Protein AF-A0A960T595-F1 (afdb_monomer_lite)

Secondary structure (DSSP, 8-state):
---PPPGGGS-HHHHHHHHEESS---BTTB-HHHHHHHHHHHHS---HHHHHHHHHHHHGGGGG-SEEEEEE---TTT-S---GGGHHHHHHHHHHHTT---TTEEEEEEE---TT-S-GGGS-HHHHHHHHHHHHHHHHHHTT---SHHHHHHHHHHHHHHH-TT-EEEEEESSGGGGHHHHHHHHHH-TT--EEEE-SB----S-BTTBS-STTTHHHHHHHHTTTSS-EEEEEE-B-SS-TTHHHHHHT-EEEEHHHHTTS-HHHHHHHHHHHHHHTT---

Foldseek 3Di:
DPDDDPCLVFPLLVLLLQFFDQEADDDPPDDPVLVQVLLCLPQVDSDPVSSSVVLSVLSVCLLVAQEEEEEQLEPQQVPPDDDLSCQSSVVSVVCVVVVPDDPRYGYNYYGPADHNAAFCVVDDPVVQVVQQCVRPNPNSVVNVAGRHRLSSVLSNVVSSCSSYVNYHYDYRYRAQLNLLRVLLNCLVPCLQDAEEAEDQEDLQDCADPPHRTHSSHSNVNSCVSNVLQLRYEYAAHDDYPDDPCPCCVVRVYYYHHNVNLVVDDVVVSVVVRVVSNVVSVHPD

Sequence (284 aa):
MQSAVPIETIQPERQLQLLLRPVGILTFTTGAGEIGDYLALRFGTTDPEVITQRFHAELSRIADAEVVILGVPNDNGAGFDRGSKKGPLAIRRALLEEGWAPDGVLDIGDVRDHPLLTDDRMLQDWVIDSVREARWGAEGRDLELPVSAHSILDRVLRCLYVINPKLKVMLLGGDHSNSQVPVEVLAEHRKDLGVLQIDAHTDLLDARDGLPTSYATWAFHANEAIGAAGRFVQVGVRVSGTQRGAWEKRLNLHQLWAHEVNALPLQEAVNLTLRGLEEAGVKA

Radius of gyration: 19.66 Å; chains: 1; bounding box: 46×43×59 Å

Structure (mmCIF, N/CA/C/O backbone):
data_AF-A0A960T595-F1
#
_entry.id   AF-A0A960T595-F1
#
loop_
_atom_site.group_PDB
_atom_site.id
_atom_site.type_symbol
_atom_site.label_atom_id
_atom_site.label_alt_id
_atom_site.label_comp_id
_atom_site.label_asym_id
_atom_site.label_entity_id
_atom_site.label_seq_id
_atom_site.pdbx_PDB_ins_code
_atom_site.Cartn_x
_atom_site.Cartn_y
_atom_site.Cartn_z
_atom_site.occupancy
_atom_site.B_iso_or_equiv
_atom_site.auth_seq_id
_atom_site.auth_comp_id
_atom_site.auth_asym_id
_atom_site.auth_atom_id
_atom_site.pdbx_PDB_model_num
ATOM 1 N N . MET A 1 1 ? 16.891 -10.011 12.412 1.00 30.06 1 MET A N 1
ATOM 2 C CA . MET A 1 1 ? 15.760 -10.963 12.448 1.00 30.06 1 MET A CA 1
ATOM 3 C C . MET A 1 1 ? 15.122 -10.866 13.823 1.00 30.06 1 MET A C 1
ATOM 5 O O . MET A 1 1 ? 15.526 -11.584 14.728 1.00 30.06 1 MET A O 1
ATOM 9 N N . GLN A 1 2 ? 14.204 -9.918 14.011 1.00 32.47 2 GLN A N 1
ATOM 10 C CA . GLN A 1 2 ? 13.311 -9.960 15.167 1.00 32.47 2 GLN A CA 1
ATOM 11 C C . GLN A 1 2 ? 12.270 -11.044 14.879 1.00 32.47 2 GLN A C 1
ATOM 13 O O . GLN A 1 2 ? 11.698 -11.098 13.792 1.00 32.47 2 GLN A O 1
ATOM 18 N N . SER A 1 3 ? 12.128 -11.969 15.821 1.00 32.72 3 SER A N 1
ATOM 19 C CA . SER A 1 3 ? 11.122 -13.025 15.814 1.00 32.72 3 SER A CA 1
ATOM 20 C C . SER A 1 3 ? 9.742 -12.369 15.890 1.00 32.72 3 SER A C 1
ATOM 22 O O . SER A 1 3 ? 9.325 -11.974 16.974 1.00 32.72 3 SER A O 1
ATOM 24 N N . ALA A 1 4 ? 9.055 -12.228 14.755 1.00 46.53 4 ALA A N 1
ATOM 25 C CA . ALA A 1 4 ? 7.690 -11.718 14.719 1.00 46.53 4 ALA A CA 1
ATOM 26 C C . ALA A 1 4 ? 6.762 -12.684 15.469 1.00 46.53 4 ALA A C 1
ATOM 28 O O . ALA A 1 4 ? 6.675 -13.865 15.125 1.00 46.53 4 ALA A O 1
ATOM 29 N N . VAL A 1 5 ? 6.089 -12.187 16.508 1.00 45.12 5 VAL A N 1
ATOM 30 C CA . VAL A 1 5 ? 5.004 -12.905 17.187 1.00 45.12 5 VAL A CA 1
ATOM 31 C C . VAL A 1 5 ? 3.966 -13.335 16.133 1.00 45.12 5 VAL A C 1
ATOM 33 O O . VAL A 1 5 ? 3.595 -12.507 15.294 1.00 45.12 5 VAL A O 1
ATOM 36 N N . PRO A 1 6 ? 3.493 -14.598 16.124 1.00 54.16 6 PRO A N 1
ATOM 37 C CA . PRO A 1 6 ? 2.503 -15.045 15.149 1.00 54.16 6 PRO A CA 1
ATOM 38 C C . PRO A 1 6 ? 1.221 -14.221 15.275 1.00 54.16 6 PRO A C 1
ATOM 40 O O . PRO A 1 6 ? 0.614 -14.184 16.336 1.00 54.16 6 PRO A O 1
ATOM 43 N N . ILE A 1 7 ? 0.780 -13.581 14.194 1.00 55.97 7 ILE A N 1
ATOM 44 C CA . ILE A 1 7 ? -0.385 -12.673 14.204 1.00 55.97 7 ILE A CA 1
ATOM 45 C C . ILE A 1 7 ? -1.685 -13.377 14.618 1.00 55.97 7 ILE A C 1
ATOM 47 O O . ILE A 1 7 ? -2.592 -12.738 15.143 1.00 55.97 7 ILE A O 1
ATOM 51 N N . GLU A 1 8 ? -1.742 -14.701 14.480 1.00 49.59 8 GLU A N 1
ATOM 52 C CA . GLU A 1 8 ? -2.858 -15.549 14.910 1.00 49.59 8 GLU A CA 1
ATOM 53 C C . GLU A 1 8 ? -3.119 -15.514 16.432 1.00 49.59 8 GLU A C 1
ATOM 55 O O . GLU A 1 8 ? -4.227 -15.828 16.860 1.00 49.59 8 GLU A O 1
ATOM 60 N N . THR A 1 9 ? -2.161 -15.084 17.267 1.00 53.12 9 THR A N 1
ATOM 61 C CA . THR A 1 9 ? -2.385 -14.862 18.713 1.00 53.12 9 THR A CA 1
ATOM 62 C C . THR A 1 9 ? -2.828 -13.434 19.057 1.00 53.12 9 THR A C 1
ATOM 64 O O . THR A 1 9 ? -3.082 -13.139 20.227 1.00 53.12 9 THR A O 1
ATOM 67 N N . ILE A 1 10 ? -2.942 -12.537 18.071 1.00 61.12 10 ILE A N 1
ATOM 68 C CA . ILE A 1 10 ? -2.969 -11.086 18.284 1.00 61.12 10 ILE A CA 1
ATOM 69 C C . ILE A 1 10 ? -4.282 -10.488 17.761 1.00 61.12 10 ILE A C 1
ATOM 71 O O . ILE A 1 10 ? -4.337 -9.999 16.641 1.00 61.12 10 ILE A O 1
ATOM 75 N N . GLN A 1 11 ? -5.333 -10.526 18.586 1.00 88.31 11 GLN A N 1
ATOM 76 C CA . GLN A 1 11 ? -6.587 -9.742 18.507 1.00 88.31 11 GLN A CA 1
ATOM 77 C C . GLN A 1 11 ? -6.707 -8.797 17.277 1.00 88.31 11 GLN A C 1
ATOM 79 O O . GLN A 1 11 ? -6.476 -7.586 17.409 1.00 88.31 11 GLN A O 1
ATOM 84 N N . PRO A 1 12 ? -7.017 -9.313 16.069 1.00 93.50 12 PRO A N 1
ATOM 85 C CA . PRO A 1 12 ? -6.842 -8.551 14.833 1.00 93.50 12 PRO A CA 1
ATOM 86 C C . PRO A 1 12 ? -7.802 -7.363 14.763 1.00 93.50 12 PRO A C 1
ATOM 88 O O . PRO A 1 12 ? -7.398 -6.261 14.397 1.00 93.50 12 PRO A O 1
ATOM 91 N N . GLU A 1 13 ? -9.039 -7.525 15.225 1.00 93.94 13 GLU A N 1
ATOM 92 C CA . GLU A 1 13 ? -10.029 -6.450 15.289 1.00 93.94 13 GLU A CA 1
ATOM 93 C C . GLU A 1 13 ? -9.569 -5.324 16.217 1.00 93.94 13 GLU A C 1
ATOM 95 O O . GLU A 1 13 ? -9.733 -4.142 15.902 1.00 93.94 13 GLU A O 1
ATOM 100 N N . ARG A 1 14 ? -8.950 -5.675 17.353 1.00 93.81 14 ARG A N 1
ATOM 101 C CA . ARG A 1 14 ? -8.458 -4.686 18.314 1.00 93.81 14 ARG A CA 1
ATOM 102 C C . ARG A 1 14 ? -7.300 -3.882 17.738 1.00 93.81 14 ARG A C 1
ATOM 104 O O . ARG A 1 14 ? -7.288 -2.658 17.855 1.00 93.81 14 ARG A O 1
ATOM 111 N N . GLN A 1 15 ? -6.363 -4.549 17.069 1.00 95.69 15 GLN A N 1
ATOM 112 C CA . GLN A 1 15 ? -5.268 -3.872 16.380 1.00 95.69 15 GLN A CA 1
ATOM 113 C C . GLN A 1 15 ? -5.790 -2.939 15.282 1.00 95.69 15 GLN A C 1
ATOM 115 O O . GLN A 1 15 ? -5.339 -1.800 15.201 1.00 95.69 15 GLN A O 1
ATOM 120 N N . LEU A 1 16 ? -6.783 -3.356 14.488 1.00 96.44 16 LEU A N 1
ATOM 121 C CA . LEU A 1 16 ? -7.385 -2.490 13.468 1.00 96.44 16 LEU A CA 1
ATOM 122 C C . LEU A 1 16 ? -8.026 -1.231 14.075 1.00 96.44 16 LEU A C 1
ATOM 124 O O . LEU A 1 16 ? -7.824 -0.142 13.544 1.00 96.44 16 LEU A O 1
ATOM 128 N N . GLN A 1 17 ? -8.717 -1.332 15.215 1.00 94.50 17 GLN A N 1
ATOM 129 C CA . GLN A 1 17 ? -9.262 -0.157 15.922 1.00 94.50 17 GLN A CA 1
ATOM 130 C C . GLN A 1 17 ? -8.175 0.835 16.373 1.00 94.50 17 GLN A C 1
ATOM 132 O O . GLN A 1 17 ? -8.408 2.046 16.426 1.00 94.50 17 GLN A O 1
ATOM 137 N N . LEU A 1 18 ? -6.983 0.335 16.711 1.00 94.38 18 LEU A N 1
ATOM 138 C CA . LEU A 1 18 ? -5.846 1.159 17.124 1.00 94.38 18 LEU A CA 1
ATOM 139 C C . LEU A 1 18 ? -5.102 1.758 15.928 1.00 94.38 18 LEU A C 1
ATOM 141 O O . LEU A 1 18 ? -4.709 2.921 15.988 1.00 94.38 18 LEU A O 1
ATOM 145 N N . LEU A 1 19 ? -4.931 0.987 14.854 1.00 95.75 19 LEU A N 1
ATOM 146 C CA . LEU A 1 19 ? -4.095 1.322 13.699 1.00 95.75 19 LEU A CA 1
ATOM 147 C C . LEU A 1 19 ? -4.848 2.042 12.573 1.00 95.75 19 LEU A C 1
ATOM 149 O O . LEU A 1 19 ? -4.204 2.656 11.721 1.00 95.75 19 LEU A O 1
ATOM 153 N N . LEU A 1 20 ? -6.185 2.015 12.574 1.00 95.88 20 LEU A N 1
ATOM 154 C CA . LEU A 1 20 ? -7.028 2.693 11.588 1.00 95.88 20 LEU A CA 1
ATOM 155 C C . LEU A 1 20 ? -7.788 3.882 12.175 1.00 95.88 20 LEU A C 1
ATOM 157 O O . LEU A 1 20 ? -8.088 3.965 13.369 1.00 95.88 20 LEU A O 1
ATOM 161 N N . ARG A 1 21 ? -8.115 4.843 11.319 1.00 92.88 21 ARG A N 1
ATOM 162 C CA . ARG A 1 21 ? -8.955 6.004 11.640 1.00 92.88 21 ARG A CA 1
ATOM 163 C C . ARG A 1 21 ? -9.940 6.268 10.502 1.00 92.88 21 ARG A C 1
ATOM 165 O O . ARG A 1 21 ? -9.591 5.984 9.366 1.00 92.88 21 ARG A O 1
ATOM 172 N N . PRO A 1 22 ? -11.101 6.894 10.751 1.00 89.31 22 PRO A N 1
ATOM 173 C CA . PRO A 1 22 ? -12.082 7.163 9.700 1.00 89.31 22 PRO A CA 1
ATOM 174 C C . PRO A 1 22 ? -11.511 7.914 8.483 1.00 89.31 22 PRO A C 1
ATOM 176 O O . PRO A 1 22 ? -11.772 7.511 7.356 1.00 89.31 22 PRO A O 1
ATOM 179 N N . VAL A 1 23 ? -10.719 8.977 8.706 1.00 83.06 23 VAL A N 1
ATOM 180 C CA . VAL A 1 23 ? -10.027 9.769 7.664 1.00 83.06 23 VAL A CA 1
ATOM 181 C C . VAL A 1 23 ? -8.793 10.485 8.222 1.00 83.06 23 VAL A C 1
ATOM 183 O O . VAL A 1 23 ? -8.882 11.062 9.310 1.00 83.06 23 VAL A O 1
ATOM 186 N N . GLY A 1 24 ? -7.700 10.464 7.442 1.00 64.44 24 GLY A N 1
ATOM 187 C CA . GLY A 1 24 ? -6.616 11.441 7.204 1.00 64.44 24 GLY A CA 1
ATOM 188 C C . GLY A 1 24 ? -5.899 12.085 8.390 1.00 64.44 24 GLY A C 1
ATOM 189 O O . GLY A 1 24 ? -6.486 12.321 9.427 1.00 64.44 24 GLY A O 1
ATOM 190 N N . ILE A 1 25 ? -4.626 12.468 8.261 1.00 53.00 25 ILE A N 1
ATOM 191 C CA . ILE A 1 25 ? -3.913 13.192 9.335 1.00 53.00 25 ILE A CA 1
ATOM 192 C C . ILE A 1 25 ? -4.526 14.589 9.550 1.00 53.00 25 ILE A C 1
ATOM 194 O O . ILE A 1 25 ? -4.584 15.398 8.627 1.00 53.00 25 ILE A O 1
ATOM 198 N N . LEU A 1 26 ? -4.909 14.906 10.794 1.00 51.47 26 LEU A N 1
ATOM 199 C CA . LEU A 1 26 ? -5.230 16.276 11.208 1.00 51.47 26 LEU A CA 1
ATOM 200 C C . LEU A 1 26 ? -3.928 17.083 11.250 1.00 51.47 26 LEU A C 1
ATOM 202 O O . LEU A 1 26 ? -3.139 16.946 12.183 1.00 51.47 26 LEU A O 1
ATOM 206 N N . THR A 1 27 ? -3.675 17.914 10.242 1.00 47.00 27 THR A N 1
ATOM 207 C CA . THR A 1 27 ? -2.615 18.923 10.342 1.00 47.00 27 THR A CA 1
ATOM 208 C C . THR A 1 27 ? -3.116 20.108 11.162 1.00 47.00 27 THR A C 1
ATOM 210 O O . THR A 1 27 ? -4.233 20.565 10.939 1.00 47.00 27 THR A O 1
ATOM 213 N N . PHE A 1 28 ? -2.290 20.629 12.078 1.00 42.19 28 PHE A N 1
ATOM 214 C CA . PHE A 1 28 ? -2.642 21.674 13.059 1.00 42.19 28 PHE A CA 1
ATOM 215 C C . PHE A 1 28 ? -3.237 22.974 12.474 1.00 42.19 28 PHE A C 1
ATOM 217 O O . PHE A 1 28 ? -3.707 23.817 13.231 1.00 42.19 28 PHE A O 1
ATOM 224 N N . THR A 1 29 ? -3.205 23.171 11.152 1.00 42.22 29 THR A N 1
ATOM 225 C CA . THR A 1 29 ? -3.530 24.453 10.508 1.00 42.22 29 THR A CA 1
ATOM 226 C C . THR A 1 29 ? -4.382 24.358 9.236 1.00 42.22 29 THR A C 1
ATOM 228 O O . THR A 1 29 ? -4.796 25.396 8.730 1.00 42.22 29 THR A O 1
ATOM 231 N N . THR A 1 30 ? -4.677 23.169 8.691 1.00 49.84 30 THR A N 1
ATOM 232 C CA . THR A 1 30 ? -5.396 23.027 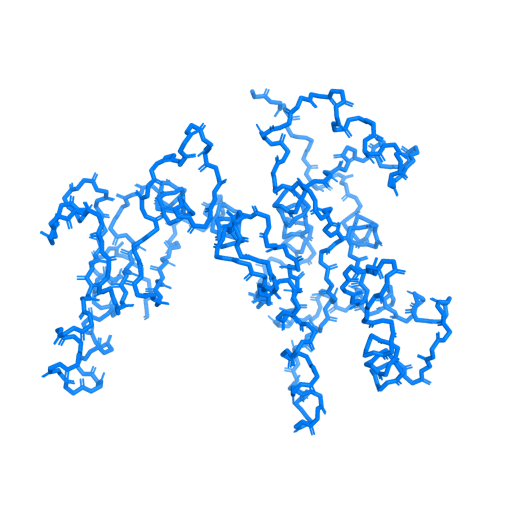7.402 1.00 49.84 30 THR A CA 1
ATOM 233 C C . THR A 1 30 ? -6.172 21.704 7.306 1.00 49.84 30 THR A C 1
ATOM 235 O O . THR A 1 30 ? -5.742 20.687 7.844 1.00 49.84 30 THR A O 1
ATOM 238 N N . GLY A 1 31 ? -7.330 21.714 6.628 1.00 57.81 31 GLY A N 1
ATOM 239 C CA . GLY A 1 31 ? -8.106 20.511 6.269 1.00 57.81 31 GLY A CA 1
ATOM 240 C C . GLY A 1 31 ? -9.203 20.073 7.251 1.00 57.81 31 GLY A C 1
ATOM 241 O O . GLY A 1 31 ? -9.984 19.189 6.918 1.00 57.81 31 GLY A O 1
ATOM 242 N N . ALA A 1 32 ? -9.320 20.704 8.425 1.00 65.75 32 ALA A N 1
ATOM 243 C CA . ALA A 1 32 ? -10.346 20.347 9.414 1.00 65.75 32 ALA A CA 1
ATOM 244 C C . ALA A 1 32 ? -11.785 20.517 8.886 1.00 65.75 32 ALA A C 1
ATOM 246 O O . ALA A 1 32 ? -12.637 19.692 9.197 1.00 65.75 32 ALA A O 1
ATOM 247 N N . GLY A 1 33 ? -12.034 21.542 8.059 1.00 76.75 33 GLY A N 1
ATOM 248 C CA . GLY A 1 33 ? -13.331 21.751 7.405 1.00 76.75 33 GLY A CA 1
ATOM 249 C C . GLY A 1 33 ? -13.668 20.630 6.422 1.00 76.75 33 GLY A C 1
ATOM 250 O O . GLY A 1 33 ? -14.676 19.964 6.586 1.00 76.75 33 GLY A O 1
ATOM 251 N N . GLU A 1 34 ? -12.768 20.335 5.480 1.00 81.00 34 GLU A N 1
ATOM 252 C CA . GLU A 1 34 ? -12.988 19.284 4.472 1.00 81.00 34 GLU A CA 1
ATOM 253 C C . GLU A 1 34 ? -13.156 17.888 5.089 1.00 81.00 34 GLU A C 1
ATOM 255 O O . GLU A 1 34 ? -13.978 17.097 4.630 1.00 81.00 34 GLU A O 1
ATOM 260 N N . ILE A 1 35 ? -12.384 17.582 6.138 1.00 84.50 35 ILE A N 1
ATOM 261 C CA . ILE A 1 35 ? -12.529 16.336 6.896 1.00 84.50 35 ILE A CA 1
ATOM 262 C C . ILE A 1 35 ? -13.871 16.329 7.634 1.00 84.50 35 ILE A C 1
ATOM 264 O O . ILE A 1 35 ? -14.571 15.323 7.598 1.00 84.50 35 ILE A O 1
ATOM 268 N N . GLY A 1 36 ? -14.239 17.436 8.284 1.00 84.75 36 GLY A N 1
ATOM 269 C CA . GLY A 1 36 ? -15.513 17.576 8.986 1.00 84.75 36 GLY A CA 1
ATOM 270 C C . GLY A 1 36 ? -16.711 17.374 8.061 1.00 84.75 36 GLY A C 1
ATOM 271 O O . GLY A 1 36 ? -17.600 16.596 8.394 1.00 84.75 36 GLY A O 1
ATOM 272 N N . ASP A 1 37 ? -16.690 17.992 6.881 1.00 86.12 37 ASP A N 1
ATOM 273 C CA . ASP A 1 37 ? -17.739 17.870 5.866 1.00 86.12 37 ASP A CA 1
ATOM 274 C C . ASP A 1 37 ? -17.862 16.429 5.364 1.00 86.12 37 ASP A C 1
ATOM 276 O O . ASP A 1 37 ? -18.962 15.881 5.294 1.00 86.12 37 ASP A O 1
ATOM 280 N N . TYR A 1 38 ? -16.731 15.773 5.081 1.00 88.56 38 TYR A N 1
ATOM 281 C CA . TYR A 1 38 ? -16.732 14.366 4.688 1.00 88.56 38 TYR A CA 1
ATOM 282 C C . TYR A 1 38 ? -17.285 13.460 5.793 1.00 88.56 38 TYR A C 1
ATOM 284 O O . TYR A 1 38 ? -18.109 12.588 5.523 1.00 88.56 38 TYR A O 1
ATOM 292 N N . LEU A 1 39 ? -16.850 13.651 7.042 1.00 89.31 39 LEU A N 1
ATOM 293 C CA . LEU A 1 39 ? -17.318 12.847 8.171 1.00 89.31 39 LEU A CA 1
ATOM 294 C C . LEU A 1 39 ? -18.809 13.075 8.436 1.00 89.31 39 LEU A C 1
ATOM 296 O O . LEU A 1 39 ? -19.527 12.108 8.678 1.00 89.31 39 LEU A O 1
ATOM 300 N N . ALA A 1 40 ? -19.289 14.315 8.312 1.00 89.19 40 ALA A N 1
ATOM 301 C CA . ALA A 1 40 ? -20.706 14.638 8.398 1.00 89.19 40 ALA A CA 1
ATOM 302 C C . ALA A 1 40 ? -21.509 13.935 7.302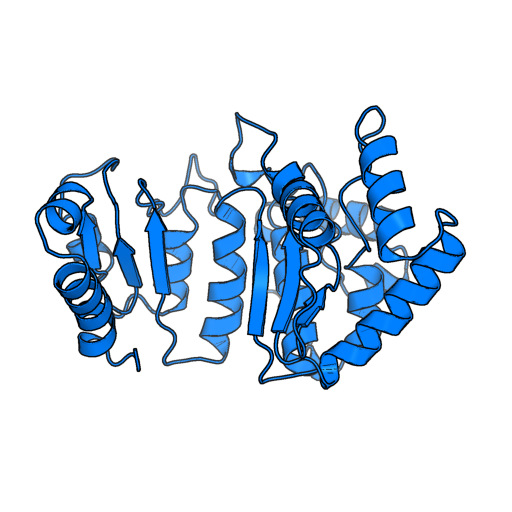 1.00 89.19 40 ALA A C 1
ATOM 304 O O . ALA A 1 40 ? -22.556 13.362 7.591 1.00 89.19 40 ALA A O 1
ATOM 305 N N . LEU A 1 41 ? -21.011 13.934 6.064 1.00 87.75 41 LEU A N 1
ATOM 306 C CA . LEU A 1 41 ? -21.689 13.300 4.936 1.00 87.75 41 LEU A CA 1
ATOM 307 C C . LEU A 1 41 ? -21.693 11.769 5.054 1.00 87.75 41 LEU A C 1
ATOM 309 O O . LEU A 1 41 ? -22.726 11.140 4.847 1.00 87.75 41 LEU A O 1
ATOM 313 N N . ARG A 1 42 ? -20.562 11.168 5.441 1.00 88.12 42 ARG A N 1
ATOM 314 C CA . ARG A 1 42 ? -20.409 9.712 5.571 1.00 88.12 42 ARG A CA 1
ATOM 315 C C . ARG A 1 42 ? -21.106 9.145 6.805 1.00 88.12 42 ARG A C 1
ATOM 317 O O . ARG A 1 42 ? -21.778 8.124 6.718 1.00 88.12 42 ARG A O 1
ATOM 324 N N . PHE A 1 43 ? -20.914 9.771 7.964 1.00 89.50 43 PHE A N 1
ATOM 325 C CA . PHE A 1 43 ? -21.418 9.265 9.240 1.00 89.50 43 PHE A CA 1
ATOM 326 C C . PHE A 1 43 ? -22.678 9.981 9.710 1.00 89.50 43 PHE A C 1
ATOM 328 O O . PHE A 1 43 ? -23.202 9.599 10.747 1.00 89.50 43 PHE A O 1
ATOM 335 N N . GLY A 1 44 ? -23.183 11.003 9.017 1.00 90.94 44 GLY A N 1
ATOM 336 C CA . GLY A 1 44 ? -24.372 11.757 9.434 1.00 90.94 44 GLY A CA 1
ATOM 337 C C . GLY A 1 44 ? -24.180 12.579 10.716 1.00 90.94 44 GLY A C 1
ATOM 338 O O . GLY A 1 44 ? -25.162 12.944 11.357 1.00 90.94 44 GLY A O 1
ATOM 339 N N . THR A 1 45 ? -22.937 12.802 11.151 1.00 89.88 45 THR A N 1
ATOM 340 C CA . THR A 1 45 ? -22.593 13.558 12.364 1.00 89.88 45 THR A CA 1
ATOM 341 C C . THR A 1 45 ? -21.142 14.036 12.310 1.00 89.88 45 THR A C 1
ATOM 343 O O . THR A 1 45 ? -20.317 13.437 11.625 1.00 89.88 45 THR A O 1
ATOM 346 N N . THR A 1 46 ? -20.827 15.093 13.057 1.00 87.31 46 THR A N 1
ATOM 347 C CA . THR A 1 46 ? -19.457 15.576 13.303 1.00 87.31 46 THR A CA 1
ATOM 348 C C . THR A 1 46 ? -18.957 15.250 14.712 1.00 87.31 46 THR A C 1
ATOM 350 O O . THR A 1 46 ? -17.828 15.598 15.051 1.00 87.31 46 THR A O 1
ATOM 353 N N . ASP A 1 47 ? -19.774 14.577 15.530 1.00 88.56 47 ASP A N 1
ATOM 354 C CA . ASP A 1 47 ? -19.415 14.166 16.889 1.00 88.56 47 ASP A CA 1
ATOM 355 C C . ASP A 1 47 ? -18.314 13.082 16.858 1.00 88.56 47 ASP A C 1
ATOM 357 O O . ASP A 1 47 ? -18.564 11.974 16.364 1.00 88.56 47 ASP A O 1
ATOM 361 N N . PRO A 1 48 ? -17.107 13.360 17.390 1.00 87.56 48 PRO A N 1
ATOM 362 C CA . PRO A 1 48 ? -15.985 12.426 17.344 1.00 87.56 48 PRO A CA 1
ATOM 363 C C . PRO A 1 48 ? -16.245 11.086 18.040 1.00 87.56 48 PRO A C 1
ATOM 365 O O . PRO A 1 48 ? -15.744 10.056 17.579 1.00 87.56 48 PRO A O 1
ATOM 368 N N . GLU A 1 49 ? -17.012 11.067 19.132 1.00 89.88 49 GLU A N 1
ATOM 369 C CA . GLU A 1 49 ? -17.298 9.837 19.876 1.00 89.88 49 GLU A CA 1
ATOM 370 C C . GLU A 1 49 ? -18.248 8.947 19.078 1.00 89.88 49 GLU A C 1
ATOM 372 O O . GLU A 1 49 ? -17.987 7.755 18.893 1.00 89.88 49 GLU A O 1
ATOM 377 N N . VAL A 1 50 ? -19.304 9.544 18.521 1.00 93.00 50 VAL A N 1
ATOM 378 C CA . VAL A 1 50 ? -20.274 8.830 17.684 1.00 93.00 50 VAL A CA 1
ATOM 379 C C . VAL A 1 50 ? -19.614 8.319 16.403 1.00 93.00 50 VAL A C 1
ATOM 381 O O . VAL A 1 50 ? -19.849 7.174 16.012 1.00 93.00 50 VAL A O 1
ATOM 384 N N . ILE A 1 51 ? -18.759 9.124 15.764 1.00 92.38 51 ILE A N 1
ATOM 385 C CA . ILE A 1 51 ? -17.977 8.699 14.593 1.00 92.38 51 ILE A CA 1
ATOM 386 C C . ILE A 1 51 ? -17.095 7.506 14.952 1.00 92.38 51 ILE A C 1
ATOM 388 O O . ILE A 1 51 ? -17.095 6.516 14.227 1.00 92.38 51 ILE A O 1
ATOM 392 N N . THR A 1 52 ? -16.370 7.573 16.071 1.00 91.25 52 THR A N 1
ATOM 393 C CA . THR A 1 52 ? -15.474 6.491 16.506 1.00 91.25 52 THR A CA 1
ATOM 394 C C . THR A 1 52 ? -16.247 5.195 16.741 1.00 91.25 52 THR A C 1
ATOM 396 O O . THR A 1 52 ? -15.839 4.140 16.262 1.00 91.25 52 THR A O 1
ATOM 399 N N . GLN A 1 53 ? -17.396 5.268 17.417 1.00 92.81 53 GLN A N 1
ATOM 400 C CA . GLN A 1 53 ? -18.258 4.108 17.652 1.00 92.81 53 GLN A CA 1
ATOM 401 C C . GLN A 1 53 ? -18.784 3.508 16.343 1.00 92.81 53 GLN A C 1
ATOM 403 O O . GLN A 1 53 ? -18.684 2.297 16.144 1.00 92.81 53 GLN A O 1
ATOM 408 N N . ARG A 1 54 ? -19.308 4.342 15.433 1.00 94.94 54 ARG A N 1
ATOM 409 C CA . ARG A 1 54 ? -19.812 3.892 14.124 1.00 94.94 54 ARG A CA 1
ATOM 410 C C . ARG A 1 54 ? -18.699 3.272 13.293 1.00 94.94 54 ARG A C 1
ATOM 412 O O . ARG A 1 54 ? -18.876 2.179 12.775 1.00 94.94 54 ARG A O 1
ATOM 419 N N . PHE A 1 55 ? -17.543 3.921 13.234 1.00 94.69 55 PHE A N 1
ATOM 420 C CA . PHE A 1 55 ? -16.373 3.421 12.526 1.00 94.69 55 PHE A CA 1
ATOM 421 C C . PHE A 1 55 ? -15.907 2.064 13.065 1.00 94.69 55 PHE A C 1
ATOM 423 O O . PHE A 1 55 ? -15.723 1.130 12.292 1.00 94.69 55 PHE A O 1
ATOM 430 N N . HIS A 1 56 ? -15.784 1.907 14.386 1.00 94.19 56 HIS A N 1
ATOM 431 C CA . HIS A 1 56 ? -15.422 0.616 14.980 1.00 94.19 56 HIS A CA 1
ATOM 432 C C . HIS A 1 56 ? -16.462 -0.472 14.689 1.00 94.19 56 HIS A C 1
ATOM 434 O O . HIS A 1 56 ? -16.086 -1.619 14.450 1.00 94.19 56 HIS A O 1
ATOM 440 N N . ALA A 1 57 ? -17.751 -0.124 14.669 1.00 93.69 57 ALA A N 1
ATOM 441 C CA . ALA A 1 57 ? -18.799 -1.046 14.251 1.00 93.69 57 ALA A CA 1
ATOM 442 C C . ALA A 1 57 ? -18.657 -1.440 12.771 1.00 93.69 57 ALA A C 1
ATOM 444 O O . ALA A 1 57 ? -18.822 -2.612 12.445 1.00 93.69 57 ALA A O 1
ATOM 445 N N . GLU A 1 58 ? -18.288 -0.518 11.876 1.00 93.00 58 GLU A N 1
ATOM 446 C CA . GLU A 1 58 ? -18.044 -0.841 10.465 1.00 93.00 58 GLU A CA 1
ATOM 447 C C . GLU A 1 58 ? -16.909 -1.851 10.269 1.00 93.00 58 GLU A C 1
ATOM 449 O O . GLU A 1 58 ? -17.046 -2.728 9.418 1.00 93.00 58 GLU A O 1
ATOM 454 N N . LEU A 1 59 ? -15.837 -1.783 11.070 1.00 95.62 59 LEU A N 1
ATOM 455 C CA . LEU A 1 59 ? -14.708 -2.723 10.981 1.00 95.62 59 LEU A CA 1
ATOM 456 C C . LEU A 1 59 ? -15.125 -4.182 11.233 1.00 95.62 59 LEU A C 1
ATOM 458 O O . LEU A 1 59 ? -14.523 -5.095 10.677 1.00 95.62 59 LEU A O 1
ATOM 462 N N . SER A 1 60 ? -16.187 -4.427 12.006 1.00 93.50 60 SER A N 1
ATOM 463 C CA . SER A 1 60 ? -16.709 -5.789 12.207 1.00 93.50 60 SER A CA 1
ATOM 464 C C . SER A 1 60 ? -17.249 -6.437 10.924 1.00 93.50 60 SER A C 1
ATOM 466 O O . SER A 1 60 ? -17.331 -7.658 10.845 1.00 93.50 60 SER A O 1
ATOM 468 N N . ARG A 1 61 ? -17.560 -5.637 9.893 1.00 95.62 61 ARG A N 1
ATOM 469 C CA . ARG A 1 61 ? -18.071 -6.114 8.598 1.00 95.62 61 ARG A CA 1
ATOM 470 C C . ARG A 1 61 ? -16.972 -6.587 7.644 1.00 95.62 61 ARG A C 1
ATOM 472 O O . ARG A 1 61 ? -17.281 -7.034 6.546 1.00 95.62 61 ARG A O 1
ATOM 479 N N . ILE A 1 62 ? -15.695 -6.492 8.030 1.00 97.31 62 ILE A N 1
ATOM 480 C CA . ILE A 1 62 ? -14.558 -6.919 7.191 1.00 97.31 62 ILE A CA 1
ATOM 481 C C . ILE A 1 62 ? -14.646 -8.412 6.842 1.00 97.31 62 ILE A C 1
ATOM 483 O O . ILE A 1 62 ? -14.277 -8.808 5.734 1.00 97.31 62 ILE A O 1
ATOM 487 N N . ALA A 1 63 ? -15.172 -9.230 7.760 1.00 96.44 63 ALA A N 1
ATOM 488 C CA . ALA A 1 63 ? -15.362 -10.664 7.552 1.00 96.44 63 ALA A CA 1
ATOM 489 C C . ALA A 1 63 ? -16.275 -10.981 6.352 1.00 96.44 63 ALA A C 1
ATOM 491 O O . ALA A 1 63 ? -16.046 -11.970 5.660 1.00 96.44 63 ALA A O 1
ATOM 492 N N . ASP A 1 64 ? -17.250 -10.111 6.074 1.00 96.19 64 ASP A N 1
ATOM 493 C CA . ASP A 1 64 ? -18.252 -10.293 5.019 1.00 96.19 64 ASP A CA 1
ATOM 494 C C . ASP A 1 64 ? -17.970 -9.448 3.761 1.00 96.19 64 ASP A C 1
ATOM 496 O O . ASP A 1 64 ? -18.705 -9.530 2.777 1.00 96.19 64 ASP A O 1
ATOM 500 N N . ALA A 1 65 ? -16.927 -8.613 3.775 1.00 97.44 65 ALA A N 1
ATOM 501 C CA . ALA A 1 65 ? -16.595 -7.736 2.657 1.00 97.44 65 ALA A CA 1
ATOM 502 C C . ALA A 1 65 ? -15.934 -8.503 1.497 1.00 97.44 65 ALA A C 1
ATOM 504 O O . ALA A 1 65 ? -15.081 -9.370 1.700 1.00 97.44 65 ALA A O 1
ATOM 505 N N . GLU A 1 66 ? -16.269 -8.132 0.259 1.00 98.00 66 GLU A N 1
ATOM 506 C CA . GLU A 1 66 ? -15.555 -8.608 -0.932 1.00 98.00 66 GLU A CA 1
ATOM 507 C C . GLU A 1 66 ? -14.307 -7.764 -1.201 1.00 98.00 66 GLU A C 1
ATOM 509 O O . GLU A 1 66 ? -13.241 -8.284 -1.550 1.00 98.00 66 GLU A O 1
ATOM 514 N N . VAL A 1 67 ? -14.447 -6.448 -1.029 1.00 98.06 67 VAL A N 1
ATOM 515 C CA . VAL A 1 67 ? -13.388 -5.457 -1.212 1.00 98.06 67 VAL A CA 1
ATOM 516 C C . VAL A 1 67 ? -13.385 -4.507 -0.023 1.00 98.06 67 VAL A C 1
ATOM 518 O O . VAL A 1 67 ? -14.441 -4.041 0.401 1.00 98.06 67 VAL A O 1
ATOM 521 N N . VAL A 1 68 ? -12.204 -4.149 0.472 1.00 97.69 68 VAL A N 1
ATOM 522 C CA . VAL A 1 68 ? -12.047 -2.992 1.362 1.00 97.69 68 VAL A CA 1
ATOM 523 C C . VAL A 1 68 ? -11.325 -1.843 0.676 1.00 97.69 68 VAL A C 1
ATOM 525 O O . VAL A 1 68 ? -10.405 -2.061 -0.111 1.00 97.69 68 VAL A O 1
ATOM 528 N N . ILE A 1 69 ? -11.717 -0.617 1.015 1.00 96.88 69 ILE A N 1
ATOM 529 C CA . ILE A 1 69 ? -10.988 0.604 0.667 1.00 96.88 69 ILE A CA 1
ATOM 530 C C . ILE A 1 69 ? -10.181 1.034 1.878 1.00 96.88 69 ILE A C 1
ATOM 532 O O . ILE A 1 69 ? -10.750 1.320 2.930 1.00 96.88 69 ILE A O 1
ATOM 536 N N . LEU A 1 70 ? -8.866 1.108 1.713 1.00 97.75 70 LEU A N 1
ATOM 537 C CA . LEU A 1 70 ? -7.933 1.518 2.753 1.00 97.75 70 LEU A CA 1
ATOM 538 C C . LEU A 1 70 ? -7.085 2.675 2.237 1.00 97.75 70 LEU A C 1
ATOM 540 O O . LEU A 1 70 ? -6.369 2.536 1.248 1.00 97.75 70 LEU A O 1
ATOM 544 N N . GLY A 1 71 ? -7.141 3.823 2.900 1.00 97.00 71 GLY A N 1
ATOM 545 C CA . GLY A 1 71 ? -6.266 4.934 2.557 1.00 97.00 71 GLY A CA 1
ATOM 546 C C . GLY A 1 71 ? -4.935 4.865 3.295 1.00 97.00 71 GLY A C 1
ATOM 547 O O . GLY A 1 71 ? -4.850 4.480 4.460 1.00 97.00 71 GLY A O 1
ATOM 548 N N . VAL A 1 72 ? -3.876 5.265 2.604 1.00 95.88 72 VAL A N 1
ATOM 549 C CA . VAL A 1 72 ? -2.508 5.308 3.116 1.00 95.88 72 VAL A CA 1
ATOM 550 C C . VAL A 1 72 ? -1.981 6.720 2.871 1.00 95.88 72 VAL A C 1
ATOM 552 O O . VAL A 1 72 ? -1.284 6.943 1.883 1.00 95.88 72 VAL A O 1
ATOM 555 N N . PRO A 1 73 ? -2.346 7.709 3.709 1.00 94.06 73 PRO A N 1
ATOM 556 C CA . PRO A 1 73 ? -2.035 9.122 3.485 1.00 94.06 73 PRO A CA 1
ATOM 557 C C . PRO A 1 73 ? -0.563 9.455 3.806 1.00 94.06 73 PRO A C 1
ATOM 559 O O . PRO A 1 73 ? -0.282 10.389 4.550 1.00 94.06 73 PRO A O 1
ATOM 562 N N . ASN A 1 74 ? 0.372 8.695 3.235 1.00 92.88 74 ASN A N 1
ATOM 563 C CA . ASN A 1 74 ? 1.812 8.831 3.417 1.00 92.88 74 ASN A CA 1
ATOM 564 C C . ASN A 1 74 ? 2.472 9.339 2.128 1.00 92.88 74 ASN A C 1
ATOM 566 O O . ASN A 1 74 ? 2.362 8.708 1.073 1.00 92.88 74 ASN A O 1
ATOM 570 N N . ASP A 1 75 ? 3.163 10.473 2.239 1.00 92.81 75 ASP A N 1
ATOM 571 C CA . ASP A 1 75 ? 3.969 11.094 1.178 1.00 92.81 75 ASP A CA 1
ATOM 572 C C . ASP A 1 75 ? 5.442 11.295 1.577 1.00 92.81 75 ASP A C 1
ATOM 574 O O . ASP A 1 75 ? 6.171 12.081 0.969 1.00 92.81 75 ASP A O 1
ATOM 578 N N . ASN A 1 76 ? 5.882 10.603 2.635 1.00 89.62 76 ASN A N 1
ATOM 579 C CA . ASN A 1 76 ? 7.242 10.719 3.155 1.00 89.62 76 ASN A CA 1
ATOM 580 C C . ASN A 1 76 ? 8.290 10.139 2.197 1.00 89.62 76 ASN A C 1
ATOM 582 O O . ASN A 1 76 ? 9.439 10.578 2.219 1.00 89.62 76 ASN A O 1
ATOM 586 N N . GLY A 1 77 ? 7.905 9.180 1.352 1.00 82.75 77 GLY A N 1
ATOM 587 C CA . GLY A 1 77 ? 8.784 8.575 0.362 1.00 82.75 77 GLY A CA 1
ATOM 588 C C . GLY A 1 77 ? 9.220 9.585 -0.694 1.00 82.75 77 GLY A C 1
ATOM 589 O O . GLY A 1 77 ? 10.400 9.614 -1.031 1.00 82.75 77 GLY A O 1
ATOM 590 N N . ALA A 1 78 ? 8.303 10.433 -1.178 1.00 83.19 78 ALA A N 1
ATOM 591 C CA . ALA A 1 78 ? 8.528 11.426 -2.239 1.00 83.19 78 ALA A CA 1
ATOM 592 C C . ALA A 1 78 ? 9.607 12.478 -1.906 1.00 83.19 78 ALA A C 1
ATOM 594 O O . ALA A 1 78 ? 10.257 13.023 -2.806 1.00 83.19 78 ALA A O 1
ATOM 595 N N . GLY A 1 79 ? 9.838 12.739 -0.617 1.00 71.56 79 GLY A N 1
ATOM 596 C CA . GLY A 1 79 ? 10.900 13.607 -0.108 1.00 71.56 79 GLY A CA 1
ATOM 597 C C . GLY A 1 79 ? 10.632 15.105 -0.290 1.00 71.56 79 GLY A C 1
ATOM 598 O O . GLY A 1 79 ? 10.430 15.811 0.698 1.00 71.56 79 GLY A O 1
ATOM 599 N N . PHE A 1 80 ? 10.659 15.589 -1.536 1.00 73.88 80 PHE A N 1
ATOM 600 C CA . PHE A 1 80 ? 10.685 17.023 -1.864 1.00 73.88 80 PHE A CA 1
ATOM 601 C C . PHE A 1 80 ? 9.296 17.639 -2.035 1.00 73.88 80 PHE A C 1
ATOM 603 O O . PHE A 1 80 ? 9.005 18.668 -1.427 1.00 73.88 80 PHE A O 1
ATOM 610 N N . ASP A 1 81 ? 8.439 16.996 -2.828 1.00 78.69 81 ASP A N 1
ATOM 611 C CA . ASP A 1 81 ? 7.072 17.453 -3.053 1.00 78.69 81 ASP A CA 1
ATOM 612 C C . ASP A 1 81 ? 6.116 16.716 -2.127 1.00 78.69 81 ASP A C 1
ATOM 614 O O . ASP A 1 81 ? 6.066 15.485 -2.089 1.00 78.69 81 ASP A O 1
ATOM 618 N N . ARG A 1 82 ? 5.336 17.493 -1.376 1.00 84.94 82 ARG A N 1
ATOM 619 C CA . ARG A 1 82 ? 4.317 16.979 -0.464 1.00 84.94 82 ARG A CA 1
ATOM 620 C C . ARG A 1 82 ? 2.935 17.392 -0.919 1.00 84.94 82 ARG A C 1
ATOM 622 O O . ARG A 1 82 ? 2.726 18.493 -1.423 1.00 84.94 82 ARG A O 1
ATOM 629 N N . GLY A 1 83 ? 1.967 16.521 -0.680 1.00 88.81 83 GLY A N 1
ATOM 630 C CA . GLY A 1 83 ? 0.573 16.765 -1.028 1.00 88.81 83 GLY A CA 1
ATOM 631 C C . GLY A 1 83 ? -0.184 15.511 -1.425 1.00 88.81 83 GLY A C 1
ATOM 632 O O . GLY A 1 83 ? -1.395 15.473 -1.208 1.00 88.81 83 GLY A O 1
ATOM 633 N N . SER A 1 84 ? 0.496 14.470 -1.919 1.00 91.94 84 SER A N 1
ATOM 634 C CA . SER A 1 84 ? -0.162 13.217 -2.317 1.00 91.94 84 SER A CA 1
ATOM 635 C C . SER A 1 84 ? -0.876 12.543 -1.144 1.00 91.94 84 SER A C 1
ATOM 637 O O . SER A 1 84 ? -1.908 11.918 -1.357 1.00 91.94 84 SER A O 1
ATOM 639 N N . LYS A 1 85 ? -0.462 12.790 0.108 1.00 91.00 85 LYS A N 1
ATOM 640 C CA . LYS A 1 85 ? -1.207 12.376 1.312 1.00 91.00 85 LYS A CA 1
ATOM 641 C C . LYS A 1 85 ? -2.662 12.859 1.386 1.00 91.00 85 LYS A C 1
ATOM 643 O O . LYS A 1 85 ? -3.437 12.332 2.177 1.00 91.00 85 LYS A O 1
ATOM 648 N N . LYS A 1 86 ? -3.042 13.876 0.603 1.00 91.50 86 LYS A N 1
ATOM 649 C CA . LYS A 1 86 ? -4.428 14.362 0.480 1.00 91.50 86 LYS A CA 1
ATOM 650 C C . LYS A 1 86 ? -5.262 13.546 -0.518 1.00 91.50 86 LYS A C 1
ATOM 652 O O . LYS A 1 86 ? -6.485 13.670 -0.522 1.00 91.50 86 LYS A O 1
ATOM 657 N N . GLY A 1 87 ? -4.619 12.712 -1.336 1.00 93.25 87 GLY A N 1
ATOM 658 C CA . GLY A 1 87 ? -5.243 11.852 -2.342 1.00 93.25 87 GLY A CA 1
ATOM 659 C C . GLY A 1 87 ? -6.385 10.984 -1.805 1.00 93.25 87 GLY A C 1
ATOM 660 O O . GLY A 1 87 ? -7.463 11.019 -2.399 1.00 93.25 87 GLY A O 1
ATOM 661 N N . PRO A 1 88 ? -6.234 10.286 -0.659 1.00 94.81 88 PRO A N 1
ATOM 662 C CA . PRO A 1 88 ? -7.287 9.413 -0.144 1.00 94.81 88 PRO A CA 1
ATOM 663 C C . PRO A 1 88 ? -8.588 10.157 0.169 1.00 94.81 88 PRO A C 1
ATOM 665 O O . PRO A 1 88 ? -9.669 9.667 -0.150 1.00 94.81 88 PRO A O 1
ATOM 668 N N . LEU A 1 89 ? -8.503 11.357 0.757 1.00 92.88 89 LEU A N 1
ATOM 669 C CA . LEU A 1 89 ? -9.682 12.184 1.031 1.00 92.88 89 LEU A CA 1
ATOM 670 C C . LEU A 1 89 ? -10.297 12.727 -0.264 1.00 92.88 89 LEU A C 1
ATOM 672 O O . LEU A 1 89 ? -11.514 12.687 -0.420 1.00 92.88 89 LEU A O 1
ATOM 676 N N . ALA A 1 90 ? -9.469 13.209 -1.194 1.00 92.94 90 ALA A N 1
ATOM 677 C CA . ALA A 1 90 ? -9.947 13.756 -2.461 1.00 92.94 90 ALA A CA 1
ATOM 678 C C . ALA A 1 90 ? -10.725 12.712 -3.282 1.00 92.94 90 ALA A C 1
ATOM 680 O O . ALA A 1 90 ? -11.823 13.001 -3.754 1.00 92.94 90 ALA A O 1
ATOM 681 N N . ILE A 1 91 ? -10.201 11.485 -3.386 1.00 94.44 91 ILE A N 1
ATOM 682 C CA . ILE A 1 91 ? -10.870 10.380 -4.088 1.00 94.44 91 ILE A CA 1
ATOM 683 C C . ILE A 1 91 ? -12.190 10.029 -3.401 1.00 94.44 91 ILE A C 1
ATOM 685 O O . ILE A 1 91 ? -13.219 9.935 -4.063 1.00 94.44 91 ILE A O 1
ATOM 689 N N . ARG A 1 92 ? -12.192 9.882 -2.071 1.00 92.88 92 ARG A N 1
ATOM 690 C CA . ARG A 1 92 ? -13.412 9.564 -1.315 1.00 92.88 92 ARG A CA 1
ATOM 691 C C . ARG A 1 92 ? -14.509 10.601 -1.487 1.00 92.88 92 ARG A C 1
ATOM 693 O O . ARG A 1 92 ? -15.666 10.228 -1.628 1.00 92.88 92 ARG A O 1
ATOM 700 N N . ARG A 1 93 ? -14.155 11.887 -1.481 1.00 90.81 93 ARG A N 1
ATOM 701 C CA . ARG A 1 93 ? -15.117 12.968 -1.716 1.00 90.81 93 ARG A CA 1
ATOM 702 C C . ARG A 1 93 ? -15.734 12.869 -3.104 1.00 90.81 93 ARG A C 1
ATOM 704 O O . ARG A 1 93 ? -16.951 12.873 -3.196 1.00 90.81 93 ARG A O 1
ATOM 711 N N . ALA A 1 94 ? -14.913 12.694 -4.138 1.00 92.62 94 ALA A N 1
ATOM 712 C CA . ALA A 1 94 ? -15.407 12.535 -5.502 1.00 92.62 94 ALA A CA 1
ATOM 713 C C . ALA A 1 94 ? -16.344 11.320 -5.633 1.00 92.62 94 ALA A C 1
ATOM 715 O O . ALA A 1 94 ? -17.430 11.437 -6.186 1.00 92.62 94 ALA A O 1
ATOM 716 N N . LEU A 1 95 ? -15.970 10.168 -5.062 1.00 91.25 95 LEU A N 1
ATOM 717 C CA . LEU A 1 95 ? -16.818 8.970 -5.068 1.00 91.25 95 LEU A CA 1
ATOM 718 C C . LEU A 1 95 ? -18.151 9.201 -4.344 1.00 91.25 95 LEU A C 1
ATOM 720 O O . LEU A 1 95 ? -19.200 8.791 -4.832 1.00 91.25 95 LEU A O 1
ATOM 724 N N . LEU A 1 96 ? -18.119 9.871 -3.193 1.00 86.75 96 LEU A N 1
ATOM 725 C CA . LEU A 1 96 ? -19.308 10.151 -2.394 1.00 86.75 96 LEU A CA 1
ATOM 726 C C . LEU A 1 96 ? -20.241 11.165 -3.075 1.00 86.75 96 LEU A C 1
ATOM 728 O O . LEU A 1 96 ? -21.456 10.994 -3.033 1.00 86.75 96 LEU A O 1
ATOM 732 N N . GLU A 1 97 ? -19.683 12.183 -3.733 1.00 88.19 97 GLU A N 1
ATOM 733 C CA . GLU A 1 97 ? -20.421 13.171 -4.533 1.00 88.19 97 GLU A CA 1
ATOM 734 C C . GLU A 1 97 ? -21.103 12.526 -5.755 1.00 88.19 97 GLU A C 1
ATOM 736 O O . GLU A 1 97 ? -22.238 12.875 -6.075 1.00 88.19 97 GLU A O 1
ATOM 741 N N . GLU A 1 98 ? -20.466 11.528 -6.373 1.00 91.56 98 GLU A N 1
ATOM 742 C CA . GLU A 1 98 ? -21.037 10.706 -7.455 1.00 91.56 98 GLU A CA 1
ATOM 743 C C . GLU A 1 98 ? -22.029 9.635 -6.949 1.00 91.56 98 GLU A C 1
ATOM 745 O O . GLU A 1 98 ? -22.598 8.879 -7.739 1.00 91.56 98 GLU A O 1
ATOM 750 N N . GLY A 1 99 ? -22.245 9.528 -5.631 1.00 89.19 99 GLY A N 1
ATOM 751 C CA . GLY A 1 99 ? -23.121 8.514 -5.037 1.00 89.19 99 GLY A CA 1
ATOM 752 C C . GLY A 1 99 ? -22.606 7.081 -5.204 1.00 89.19 99 GLY A C 1
ATOM 753 O O . GLY A 1 99 ? -23.393 6.132 -5.217 1.00 89.19 99 GLY A O 1
ATOM 754 N N . TRP A 1 100 ? -21.292 6.904 -5.355 1.00 90.12 100 TRP A N 1
ATOM 755 C CA . TRP A 1 100 ? -20.669 5.599 -5.531 1.00 90.12 100 TRP A CA 1
ATOM 756 C C . TRP A 1 100 ? -20.726 4.795 -4.225 1.00 90.12 100 TRP A C 1
ATOM 758 O O . TRP A 1 100 ? -20.030 5.091 -3.255 1.00 90.12 100 TRP A O 1
ATOM 768 N N . ALA A 1 101 ? -21.570 3.766 -4.208 1.00 86.12 101 ALA A N 1
ATOM 769 C CA . ALA A 1 101 ? -21.745 2.858 -3.076 1.00 86.12 101 ALA A CA 1
ATOM 770 C C . ALA A 1 101 ? -22.051 1.432 -3.574 1.00 86.12 101 ALA A C 1
ATOM 772 O O . ALA A 1 101 ? -23.182 0.964 -3.444 1.00 86.12 101 ALA A O 1
ATOM 773 N N . PRO A 1 102 ? -21.087 0.756 -4.223 1.00 91.19 102 PRO A N 1
ATOM 774 C CA . PRO A 1 102 ? -21.300 -0.596 -4.724 1.00 91.19 102 PRO A CA 1
ATOM 775 C C . PRO A 1 102 ? -21.453 -1.611 -3.587 1.00 91.19 102 PRO A C 1
ATOM 777 O O . PRO A 1 102 ? -20.812 -1.506 -2.538 1.00 91.19 102 PRO A O 1
ATOM 780 N N . ASP A 1 103 ? -22.259 -2.639 -3.843 1.00 92.12 103 ASP A N 1
ATOM 781 C CA . ASP A 1 103 ? -22.414 -3.777 -2.942 1.00 92.12 103 ASP A CA 1
ATOM 782 C C . ASP A 1 103 ? -21.076 -4.507 -2.733 1.00 92.12 103 ASP A C 1
ATOM 784 O O . ASP A 1 103 ? -20.233 -4.581 -3.628 1.00 92.12 103 ASP A O 1
ATOM 788 N N . GLY A 1 104 ? -20.869 -5.046 -1.528 1.00 93.44 104 GLY A N 1
ATOM 789 C CA . GLY A 1 104 ? -19.672 -5.823 -1.184 1.00 93.44 104 GLY A CA 1
ATOM 790 C C . GLY A 1 104 ? -18.396 -5.003 -0.946 1.00 93.44 104 GLY A C 1
ATOM 791 O O . GLY A 1 104 ? -17.370 -5.586 -0.586 1.00 93.44 104 GLY A O 1
ATOM 792 N N . VAL A 1 105 ? -18.439 -3.672 -1.092 1.00 95.88 105 VAL A N 1
ATOM 793 C CA . VAL A 1 105 ? -17.295 -2.785 -0.832 1.00 95.88 105 VAL A CA 1
ATOM 794 C C . VAL A 1 105 ? -17.430 -2.078 0.516 1.00 95.88 105 VAL A C 1
ATOM 796 O O . VAL A 1 105 ? -18.445 -1.450 0.815 1.00 95.88 105 VAL A O 1
ATOM 799 N N . LEU A 1 106 ? -16.376 -2.144 1.327 1.00 95.62 106 LEU A N 1
ATOM 800 C CA . LEU A 1 106 ? -16.315 -1.543 2.656 1.00 95.62 106 LEU A CA 1
ATOM 801 C C . LEU A 1 106 ? -15.155 -0.547 2.763 1.00 95.62 106 LEU A C 1
ATOM 803 O O . LEU A 1 106 ? -13.991 -0.924 2.691 1.00 95.62 106 LEU A O 1
ATOM 807 N N . ASP A 1 107 ? -15.439 0.730 3.001 1.00 94.88 107 ASP A N 1
ATOM 808 C CA . ASP A 1 107 ? -14.388 1.697 3.334 1.00 94.88 107 ASP A CA 1
ATOM 809 C C . ASP A 1 107 ? -13.981 1.549 4.807 1.00 94.88 107 ASP A C 1
ATOM 811 O O . ASP A 1 107 ? -14.789 1.781 5.703 1.00 94.88 107 ASP A O 1
ATOM 815 N N . ILE A 1 108 ? -12.726 1.185 5.071 1.00 96.12 108 ILE A N 1
ATOM 816 C CA . ILE A 1 108 ? -12.191 0.972 6.428 1.00 96.12 108 ILE A CA 1
ATOM 817 C C . ILE A 1 108 ? -11.330 2.143 6.917 1.00 96.12 108 ILE A C 1
ATOM 819 O O . ILE A 1 108 ? -10.613 2.029 7.909 1.00 96.12 108 ILE A O 1
ATOM 823 N N . GLY A 1 109 ? -11.423 3.289 6.245 1.00 94.94 109 GLY A N 1
ATOM 824 C CA . GLY A 1 109 ? -10.710 4.502 6.611 1.00 94.94 109 GLY A CA 1
ATOM 825 C C . GLY A 1 109 ? -9.235 4.458 6.226 1.00 94.94 109 GLY A C 1
ATOM 826 O O . GLY A 1 109 ? -8.852 3.881 5.207 1.00 94.94 109 GLY A O 1
ATOM 827 N N . ASP A 1 110 ? -8.408 5.127 7.017 1.00 96.25 110 ASP A N 1
ATOM 828 C CA . ASP A 1 110 ? -6.994 5.334 6.745 1.00 96.25 110 ASP A CA 1
ATOM 829 C C . ASP A 1 110 ? -6.113 4.650 7.777 1.00 96.25 110 ASP A C 1
ATOM 831 O O . ASP A 1 110 ? -6.411 4.650 8.975 1.00 96.25 110 ASP A O 1
ATOM 835 N N . VAL A 1 111 ? -4.960 4.176 7.309 1.00 95.06 111 VAL A N 1
ATOM 836 C CA . VAL A 1 111 ? -3.787 3.927 8.146 1.00 95.06 111 VAL A CA 1
ATOM 837 C C . VAL A 1 111 ? -3.540 5.168 9.003 1.00 95.06 111 VAL A C 1
ATOM 839 O O . VAL A 1 111 ? -3.492 6.295 8.494 1.00 95.06 111 VAL A O 1
ATOM 842 N N . ARG A 1 112 ? -3.362 4.985 10.316 1.00 91.75 112 ARG A N 1
ATOM 843 C CA . ARG A 1 112 ? -2.939 6.058 11.225 1.00 91.75 112 ARG A CA 1
ATOM 844 C C . ARG A 1 112 ? -1.470 6.393 10.996 1.00 91.75 112 ARG A C 1
ATOM 846 O O . ARG A 1 112 ? -0.618 6.140 11.842 1.00 91.75 112 ARG A O 1
ATOM 853 N N . ASP A 1 113 ? -1.190 7.010 9.860 1.00 86.88 113 ASP A N 1
ATOM 854 C CA . ASP A 1 113 ? 0.146 7.403 9.436 1.00 86.88 113 ASP A CA 1
ATOM 855 C C . ASP A 1 113 ? 0.841 8.321 10.464 1.00 86.88 113 ASP A C 1
ATOM 857 O O . ASP A 1 113 ? 0.187 9.047 11.229 1.00 86.88 113 ASP A O 1
ATOM 861 N N . HIS A 1 114 ? 2.173 8.251 10.505 1.00 88.00 114 HIS A N 1
ATOM 862 C CA . HIS A 1 114 ? 3.022 9.218 11.182 1.00 88.00 114 HIS A CA 1
ATOM 863 C C . HIS A 1 114 ? 3.674 10.114 10.116 1.00 88.00 114 HIS A C 1
ATOM 865 O O . HIS A 1 114 ? 4.493 9.635 9.332 1.00 88.00 114 HIS A O 1
ATOM 871 N N . PRO A 1 115 ? 3.438 11.439 10.124 1.00 83.62 115 PRO A N 1
ATOM 872 C CA . PRO A 1 115 ? 3.777 12.338 9.009 1.00 83.62 115 PRO A CA 1
ATOM 873 C C . PRO A 1 115 ? 5.283 12.563 8.775 1.00 83.62 115 PRO A C 1
ATOM 875 O O . PRO A 1 115 ? 5.655 13.453 8.015 1.00 83.62 115 PRO A O 1
ATOM 878 N N . LEU A 1 116 ? 6.139 11.820 9.476 1.00 88.44 116 LEU A N 1
ATOM 879 C CA . LEU A 1 116 ? 7.598 11.921 9.435 1.00 88.44 116 LEU A CA 1
ATOM 880 C C . LEU A 1 116 ? 8.287 10.564 9.235 1.00 88.44 116 LEU A C 1
ATOM 882 O O . LEU A 1 116 ? 9.503 10.549 9.076 1.00 88.44 116 LEU A O 1
ATOM 886 N N . LEU A 1 117 ? 7.561 9.441 9.306 1.00 92.25 117 LEU A N 1
ATOM 887 C CA . LEU A 1 117 ? 8.165 8.110 9.374 1.00 92.25 117 LEU A CA 1
ATOM 888 C C . LEU A 1 117 ? 7.573 7.214 8.286 1.00 92.25 117 LEU A C 1
ATOM 890 O O . LEU A 1 117 ? 6.379 6.917 8.297 1.00 92.25 117 LEU A O 1
ATOM 894 N N . THR A 1 118 ? 8.422 6.777 7.358 1.00 93.00 118 THR A N 1
ATOM 895 C CA . THR A 1 118 ? 8.020 5.892 6.258 1.00 93.00 118 THR A CA 1
ATOM 896 C C . THR A 1 118 ? 7.939 4.443 6.721 1.00 93.00 118 THR A C 1
ATOM 898 O O . THR A 1 118 ? 6.885 3.830 6.602 1.00 93.00 118 THR A O 1
ATOM 901 N N . ASP A 1 119 ? 9.018 3.910 7.297 1.00 95.06 119 ASP A N 1
ATOM 902 C CA . ASP A 1 119 ? 9.143 2.494 7.650 1.00 95.06 119 ASP A CA 1
ATOM 903 C C . ASP A 1 119 ? 9.983 2.312 8.924 1.00 95.06 119 ASP A C 1
ATOM 905 O O . ASP A 1 119 ? 11.024 2.958 9.074 1.00 95.06 119 ASP A O 1
ATOM 909 N N . ASP A 1 120 ? 9.559 1.421 9.825 1.00 96.25 120 ASP A N 1
ATOM 910 C CA . ASP A 1 120 ? 10.245 1.157 11.096 1.00 96.25 120 ASP A CA 1
ATOM 911 C C . ASP A 1 120 ? 11.678 0.632 10.879 1.00 96.25 120 ASP A C 1
ATOM 913 O O . ASP A 1 120 ? 12.562 0.918 11.683 1.00 96.25 120 ASP A O 1
ATOM 917 N N . ARG A 1 121 ? 11.964 -0.044 9.752 1.00 93.75 121 ARG A N 1
ATOM 918 C CA . ARG A 1 121 ? 13.314 -0.518 9.376 1.00 93.75 121 ARG A CA 1
ATOM 919 C C . ARG A 1 121 ? 14.319 0.620 9.178 1.00 93.75 121 ARG A C 1
ATOM 921 O O . ARG A 1 121 ? 15.524 0.378 9.172 1.00 93.75 121 ARG A O 1
ATOM 928 N N . MET A 1 122 ? 13.840 1.849 8.985 1.00 93.06 122 MET A N 1
ATOM 929 C CA . MET A 1 122 ? 14.669 3.047 8.824 1.00 93.06 122 MET A CA 1
ATOM 930 C C . MET A 1 122 ? 14.951 3.748 10.161 1.00 93.06 122 MET A C 1
ATOM 932 O O . MET A 1 122 ? 15.637 4.772 10.184 1.00 93.06 122 MET A O 1
ATOM 936 N N . LEU A 1 123 ? 14.409 3.235 11.269 1.00 95.06 123 LEU A N 1
ATOM 937 C CA . LEU A 1 123 ? 14.452 3.871 12.579 1.00 95.06 123 LEU A CA 1
ATOM 938 C C . LEU A 1 123 ? 15.361 3.116 13.546 1.00 95.06 123 LEU A C 1
ATOM 940 O O . LEU A 1 123 ? 15.679 1.945 13.375 1.00 95.06 123 LEU A O 1
ATOM 944 N N . GLN A 1 124 ? 15.797 3.826 14.583 1.00 97.06 124 GLN A N 1
ATOM 945 C CA . GLN A 1 124 ? 16.442 3.211 15.739 1.00 97.06 124 GLN A CA 1
ATOM 946 C C . GLN A 1 124 ? 15.373 2.749 16.732 1.00 97.06 124 GLN A C 1
ATOM 948 O O . GLN A 1 124 ? 14.357 3.429 16.886 1.00 97.06 124 GLN A O 1
ATOM 953 N N . ASP A 1 125 ? 15.640 1.668 17.466 1.00 96.88 125 ASP A N 1
ATOM 954 C CA . ASP A 1 125 ? 14.686 1.070 18.415 1.00 96.88 125 ASP A CA 1
ATOM 955 C C . ASP A 1 125 ? 14.114 2.091 19.412 1.00 96.88 125 ASP A C 1
ATOM 957 O O . ASP A 1 125 ? 12.907 2.143 19.630 1.00 96.88 125 ASP A O 1
ATOM 961 N N . TRP A 1 126 ? 14.947 2.999 19.936 1.00 97.25 126 TRP A N 1
ATOM 962 C CA . TRP A 1 126 ? 14.490 4.024 20.883 1.00 97.25 126 TRP A CA 1
ATOM 963 C C . TRP A 1 126 ? 13.460 4.998 20.281 1.00 97.25 126 TRP A C 1
ATOM 965 O O . TRP A 1 126 ? 12.599 5.505 21.003 1.00 97.25 126 TRP A O 1
ATOM 975 N N . VAL A 1 127 ? 13.534 5.270 18.970 1.00 97.56 127 VAL A N 1
ATOM 976 C CA . VAL A 1 127 ? 12.549 6.106 18.264 1.00 97.56 127 VAL A CA 1
ATOM 977 C C . VAL A 1 127 ? 11.227 5.358 18.195 1.00 97.56 127 VAL A C 1
ATOM 979 O O . VAL A 1 127 ? 10.183 5.929 18.504 1.00 97.56 127 VAL A O 1
ATOM 982 N N . ILE A 1 128 ? 11.284 4.076 17.831 1.00 97.38 128 ILE A N 1
ATOM 983 C CA . ILE A 1 128 ? 10.112 3.209 17.757 1.00 97.38 128 ILE A CA 1
ATOM 984 C C . ILE A 1 128 ? 9.433 3.145 19.127 1.00 97.38 128 ILE A C 1
ATOM 986 O O . ILE A 1 128 ? 8.241 3.421 19.225 1.00 97.38 128 ILE A O 1
ATOM 990 N N . ASP A 1 129 ? 10.186 2.874 20.192 1.00 97.19 129 ASP A N 1
ATOM 991 C CA . ASP A 1 129 ? 9.651 2.771 21.551 1.00 97.19 129 ASP A CA 1
ATOM 992 C C . ASP A 1 129 ? 9.019 4.082 22.029 1.00 97.19 129 ASP A C 1
ATOM 994 O O . ASP A 1 129 ? 7.911 4.080 22.570 1.00 97.19 129 ASP A O 1
ATOM 998 N N . SER A 1 130 ? 9.681 5.216 21.781 1.00 97.12 130 SER A N 1
ATOM 999 C CA . SER A 1 130 ? 9.168 6.532 22.169 1.00 97.12 130 SER A CA 1
ATOM 1000 C C . SER A 1 130 ? 7.877 6.891 21.431 1.00 97.12 130 SER A C 1
ATOM 1002 O O . SER A 1 130 ? 6.932 7.381 22.054 1.00 97.12 130 SER A O 1
ATOM 1004 N N . VAL A 1 131 ? 7.809 6.639 20.120 1.00 97.06 131 VAL A N 1
ATOM 1005 C CA . VAL A 1 131 ? 6.612 6.931 19.319 1.00 97.06 131 VAL A CA 1
ATOM 1006 C C . VAL A 1 131 ? 5.482 5.964 19.665 1.00 97.06 131 VAL A C 1
ATOM 1008 O O . VAL A 1 131 ? 4.339 6.397 19.810 1.00 97.06 131 VAL A O 1
ATOM 1011 N N . ARG A 1 132 ? 5.784 4.674 19.846 1.00 96.81 132 ARG A N 1
ATOM 1012 C CA . ARG A 1 132 ? 4.810 3.652 20.247 1.00 96.81 132 ARG A CA 1
ATOM 1013 C C . ARG A 1 132 ? 4.153 4.036 21.564 1.00 96.81 132 ARG A C 1
ATOM 1015 O O . ARG A 1 132 ? 2.927 4.034 21.646 1.00 96.81 132 ARG A O 1
ATOM 1022 N N . GLU A 1 133 ? 4.951 4.448 22.548 1.00 96.12 133 GLU A N 1
ATOM 1023 C CA . GLU A 1 133 ? 4.426 4.910 23.828 1.00 96.12 133 GLU A CA 1
ATOM 1024 C C . GLU A 1 133 ? 3.524 6.132 23.674 1.00 96.12 133 GLU A C 1
ATOM 1026 O O . GLU A 1 133 ? 2.407 6.154 24.188 1.00 96.12 133 GLU A O 1
ATOM 1031 N N . ALA A 1 134 ? 3.977 7.138 22.926 1.00 95.38 134 ALA A N 1
ATOM 1032 C CA . ALA A 1 134 ? 3.232 8.377 22.755 1.00 95.38 134 ALA A CA 1
ATOM 1033 C C . ALA A 1 134 ? 1.897 8.186 22.015 1.00 95.38 134 ALA A C 1
ATOM 1035 O O . ALA A 1 134 ? 0.936 8.905 22.290 1.00 95.38 134 ALA A O 1
ATOM 1036 N N . ARG A 1 135 ? 1.827 7.254 21.056 1.00 92.62 135 ARG A N 1
ATOM 1037 C CA . ARG A 1 135 ? 0.625 7.044 20.232 1.00 92.62 135 ARG A CA 1
ATOM 1038 C C . ARG A 1 135 ? -0.347 6.042 20.834 1.00 92.62 135 ARG A C 1
ATOM 1040 O O . ARG A 1 135 ? -1.556 6.229 20.714 1.00 92.62 135 ARG A O 1
ATOM 1047 N N . TRP A 1 136 ? 0.177 4.979 21.430 1.00 93.69 136 TRP A N 1
ATOM 1048 C CA . TRP A 1 136 ? -0.590 3.779 21.756 1.00 93.69 136 TRP A CA 1
ATOM 1049 C C . TRP A 1 136 ? -0.533 3.411 23.246 1.00 93.69 136 TRP A C 1
ATOM 1051 O O . TRP A 1 136 ? -1.292 2.549 23.689 1.00 93.69 136 TRP A O 1
ATOM 1061 N N . GLY A 1 137 ? 0.353 4.042 24.023 1.00 95.12 137 GLY A N 1
ATOM 1062 C CA . GLY A 1 137 ? 0.546 3.767 25.445 1.00 95.12 137 GLY A CA 1
ATOM 1063 C C . GLY A 1 137 ? 0.906 2.309 25.740 1.00 95.12 137 GLY A C 1
ATOM 1064 O O . GLY A 1 137 ? 1.505 1.608 24.920 1.00 95.12 137 GLY A O 1
ATOM 1065 N N . ALA A 1 138 ? 0.492 1.837 26.920 1.00 94.25 138 ALA A N 1
ATOM 1066 C CA . ALA A 1 138 ? 0.767 0.478 27.383 1.00 94.25 138 ALA A CA 1
ATOM 1067 C C . ALA A 1 138 ? 0.276 -0.600 26.411 1.00 94.25 138 ALA A C 1
ATOM 1069 O O . ALA A 1 138 ? 1.023 -1.519 26.098 1.00 94.25 138 ALA A O 1
ATOM 1070 N N . GLU A 1 139 ? -0.929 -0.431 25.871 1.00 92.56 139 GLU A N 1
ATOM 1071 C CA . GLU A 1 139 ? -1.524 -1.395 24.947 1.00 92.56 139 GLU A CA 1
ATOM 1072 C C . GLU A 1 139 ? -0.702 -1.542 23.662 1.00 92.56 139 GLU A C 1
ATOM 1074 O O . GLU A 1 139 ? -0.509 -2.649 23.167 1.00 92.56 139 GLU A O 1
ATOM 1079 N N . GLY A 1 140 ? -0.150 -0.444 23.139 1.00 93.19 140 GLY A N 1
ATOM 1080 C CA . GLY A 1 140 ? 0.725 -0.535 21.978 1.00 93.19 140 GLY A CA 1
ATOM 1081 C C . GLY A 1 140 ? 2.033 -1.254 22.247 1.00 93.19 140 GLY A C 1
ATOM 1082 O O . GLY A 1 140 ? 2.535 -1.911 21.340 1.00 93.19 140 GLY A O 1
ATOM 1083 N N . ARG A 1 141 ? 2.584 -1.144 23.462 1.00 92.94 141 ARG A N 1
ATOM 1084 C CA . ARG A 1 141 ? 3.766 -1.918 23.868 1.00 92.94 141 ARG A CA 1
ATOM 1085 C C . ARG A 1 141 ? 3.440 -3.401 23.958 1.00 92.94 141 ARG A C 1
ATOM 1087 O O . ARG A 1 141 ? 4.171 -4.197 23.384 1.00 92.94 141 ARG A O 1
ATOM 1094 N N . ASP A 1 142 ? 2.331 -3.745 24.605 1.00 92.06 142 ASP A N 1
ATOM 1095 C CA . ASP A 1 142 ? 1.912 -5.135 24.805 1.00 92.06 142 ASP A CA 1
ATOM 1096 C C . ASP A 1 142 ? 1.622 -5.848 23.472 1.00 92.06 142 ASP A C 1
ATOM 1098 O O . ASP A 1 142 ? 1.892 -7.037 23.325 1.00 92.06 142 ASP A O 1
ATOM 1102 N N . LEU A 1 143 ? 1.102 -5.110 22.485 1.00 92.44 143 LEU A N 1
ATOM 1103 C CA . LEU A 1 143 ? 0.819 -5.605 21.132 1.00 92.44 143 LEU A CA 1
ATOM 1104 C C . LEU A 1 143 ? 1.989 -5.426 20.145 1.00 92.44 143 LEU A C 1
ATOM 1106 O O . LEU A 1 143 ? 1.850 -5.787 18.973 1.00 92.44 143 LEU A O 1
ATOM 1110 N N . GLU A 1 144 ? 3.105 -4.838 20.588 1.00 93.62 144 GLU A N 1
ATOM 1111 C CA . GLU A 1 144 ? 4.257 -4.460 19.756 1.00 93.62 144 GLU A CA 1
ATOM 1112 C C . GLU A 1 144 ? 3.852 -3.693 18.483 1.00 93.62 144 GLU A C 1
ATOM 1114 O O . GLU A 1 144 ? 4.304 -3.985 17.372 1.00 93.62 144 GLU A O 1
ATOM 1119 N N . LEU A 1 145 ? 2.961 -2.706 18.624 1.00 95.56 145 LEU A N 1
ATOM 1120 C CA . LEU A 1 145 ? 2.407 -1.999 17.472 1.00 95.56 145 LEU A CA 1
ATOM 1121 C C . LEU A 1 145 ? 3.492 -1.229 16.700 1.00 95.56 145 LEU A C 1
ATOM 1123 O O . LEU A 1 145 ? 4.348 -0.585 17.319 1.00 95.56 145 LEU A O 1
ATOM 1127 N N . PRO A 1 146 ? 3.437 -1.249 15.357 1.00 96.75 146 PRO A N 1
ATOM 1128 C CA . PRO A 1 146 ? 4.321 -0.454 14.515 1.00 96.75 146 PRO A CA 1
ATOM 1129 C C . PRO A 1 146 ? 4.016 1.042 14.629 1.00 96.75 146 PRO A C 1
ATOM 1131 O O . PRO A 1 146 ? 2.944 1.452 15.098 1.00 96.75 146 PRO A O 1
ATOM 1134 N N . VAL A 1 147 ? 4.961 1.872 14.183 1.00 96.56 147 VAL A N 1
ATOM 1135 C CA . VAL A 1 147 ? 4.850 3.334 14.336 1.00 96.56 147 VAL A CA 1
ATOM 1136 C C . VAL A 1 147 ? 4.880 4.116 13.026 1.00 96.56 147 VAL A C 1
ATOM 1138 O O . VAL A 1 147 ? 4.329 5.221 12.984 1.00 96.56 147 VAL A O 1
ATOM 1141 N N . SER A 1 148 ? 5.464 3.548 11.973 1.00 95.56 148 SER A N 1
ATOM 1142 C CA . SER A 1 148 ? 5.620 4.185 10.660 1.00 95.56 148 SER A CA 1
ATOM 1143 C C . SER A 1 148 ? 4.558 3.753 9.653 1.00 95.56 148 SER A C 1
ATOM 1145 O O . SER A 1 148 ? 3.956 2.690 9.793 1.00 95.56 148 SER A O 1
ATOM 1147 N N . ALA A 1 149 ? 4.357 4.556 8.605 1.00 94.56 149 ALA A N 1
ATOM 1148 C CA . ALA A 1 149 ? 3.333 4.343 7.580 1.00 94.56 149 ALA A CA 1
ATOM 1149 C C . ALA A 1 149 ? 3.284 2.906 7.035 1.00 94.56 149 ALA A C 1
ATOM 1151 O O . ALA A 1 149 ? 2.243 2.248 7.069 1.00 94.56 149 ALA A O 1
ATOM 1152 N N . HIS A 1 150 ? 4.422 2.427 6.530 1.00 96.19 150 HIS A N 1
ATOM 1153 C CA . HIS A 1 150 ? 4.557 1.135 5.867 1.00 96.19 150 HIS A CA 1
ATOM 1154 C C . HIS A 1 150 ? 4.423 -0.015 6.853 1.00 96.19 150 HIS A C 1
ATOM 1156 O O . HIS A 1 150 ? 3.725 -0.981 6.571 1.00 96.19 150 HIS A O 1
ATOM 1162 N N . SER A 1 151 ? 5.012 0.115 8.039 1.00 97.38 151 SER A N 1
ATOM 1163 C CA . SER A 1 151 ? 4.940 -0.912 9.079 1.00 97.38 151 SER A CA 1
ATOM 1164 C C . SER A 1 151 ? 3.526 -1.033 9.664 1.00 97.38 151 SER A C 1
ATOM 1166 O O . SER A 1 151 ? 3.064 -2.139 9.939 1.00 97.38 151 SER A O 1
ATOM 1168 N N . ILE A 1 152 ? 2.791 0.079 9.791 1.00 97.31 152 ILE A N 1
ATOM 1169 C CA . ILE A 1 152 ? 1.365 0.056 10.145 1.00 97.31 152 ILE A CA 1
ATOM 1170 C C . ILE A 1 152 ? 0.545 -0.575 9.017 1.00 97.31 152 ILE A C 1
ATOM 1172 O O . ILE A 1 152 ? -0.307 -1.413 9.303 1.00 97.31 152 ILE A O 1
ATOM 1176 N N . LEU A 1 153 ? 0.797 -0.210 7.755 1.00 97.62 153 LEU A N 1
ATOM 1177 C CA . LEU A 1 153 ? 0.120 -0.814 6.607 1.00 97.62 153 LEU A CA 1
ATOM 1178 C C . LEU A 1 153 ? 0.345 -2.332 6.552 1.00 97.62 153 LEU A C 1
ATOM 1180 O O . LEU A 1 153 ? -0.622 -3.066 6.375 1.00 97.62 153 LEU A O 1
ATOM 1184 N N . ASP A 1 154 ? 1.576 -2.803 6.767 1.00 97.75 154 ASP A N 1
ATOM 1185 C CA . ASP A 1 154 ? 1.906 -4.231 6.844 1.00 97.75 154 ASP A CA 1
ATOM 1186 C C . ASP A 1 154 ? 1.035 -4.907 7.910 1.00 97.75 154 ASP A C 1
ATOM 1188 O O . ASP A 1 154 ? 0.282 -5.838 7.606 1.00 97.75 154 ASP A O 1
ATOM 1192 N N . ARG A 1 155 ? 1.040 -4.371 9.140 1.00 97.44 155 ARG A N 1
ATOM 1193 C CA . ARG A 1 155 ? 0.265 -4.946 10.243 1.00 97.44 155 ARG A CA 1
ATOM 1194 C C . ARG A 1 155 ? -1.234 -4.951 9.956 1.00 97.44 155 ARG A C 1
ATOM 1196 O O . ARG A 1 155 ? -1.899 -5.944 10.253 1.00 97.44 155 ARG A O 1
ATOM 1203 N N . VAL A 1 156 ? -1.762 -3.875 9.374 1.00 97.56 156 VAL A N 1
ATOM 1204 C CA . VAL A 1 156 ? -3.168 -3.773 8.963 1.00 97.56 156 VAL A CA 1
ATOM 1205 C C . VAL A 1 156 ? -3.499 -4.850 7.935 1.00 97.56 156 VAL A C 1
ATOM 1207 O O . VAL A 1 156 ? -4.437 -5.608 8.159 1.00 97.56 156 VAL A O 1
ATOM 1210 N N . LEU A 1 157 ? -2.730 -4.971 6.848 1.00 97.75 157 LEU A N 1
ATOM 1211 C CA . LEU A 1 157 ? -2.981 -5.967 5.802 1.00 97.75 157 LEU A CA 1
ATOM 1212 C C . LEU A 1 157 ? -2.959 -7.389 6.361 1.00 97.75 157 LEU A C 1
ATOM 1214 O O . LEU A 1 157 ? -3.833 -8.190 6.038 1.00 97.75 157 LEU A O 1
ATOM 1218 N N . ARG A 1 158 ? -2.013 -7.698 7.249 1.00 96.81 158 ARG A N 1
ATOM 1219 C CA . ARG A 1 158 ? -1.962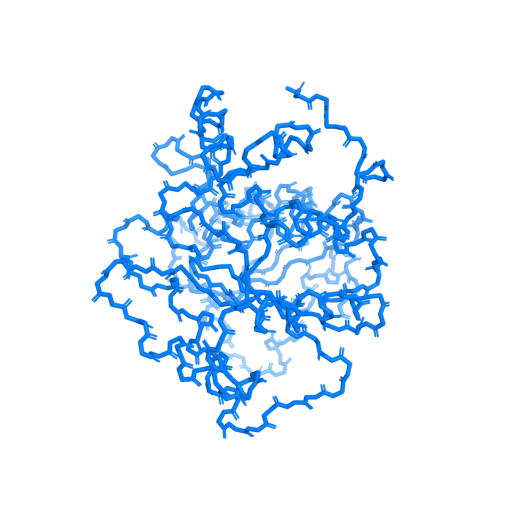 -9.010 7.898 1.00 96.81 158 ARG A CA 1
ATOM 1220 C C . ARG A 1 158 ? -3.188 -9.266 8.776 1.00 96.81 158 ARG A C 1
ATOM 1222 O O . ARG A 1 158 ? -3.771 -10.339 8.675 1.00 96.81 158 ARG A O 1
ATOM 1229 N N . CYS A 1 159 ? -3.633 -8.289 9.574 1.00 96.69 159 CYS A N 1
ATOM 1230 C CA . CYS A 1 159 ? -4.877 -8.414 10.348 1.00 96.69 159 CYS A CA 1
ATOM 1231 C C . CYS A 1 159 ? -6.092 -8.631 9.433 1.00 96.69 159 CYS A C 1
ATOM 1233 O O . CYS A 1 159 ? -6.934 -9.478 9.721 1.00 96.69 159 CYS A O 1
ATOM 1235 N N . LEU A 1 160 ? -6.163 -7.909 8.309 1.00 97.00 160 LEU A N 1
ATOM 1236 C CA . LEU A 1 160 ? -7.227 -8.069 7.318 1.00 97.00 160 LEU A CA 1
ATOM 1237 C C . LEU A 1 160 ? -7.255 -9.485 6.732 1.00 97.00 160 LEU A C 1
ATOM 1239 O O . LEU A 1 160 ? -8.326 -10.078 6.662 1.00 97.00 160 LEU A O 1
ATOM 1243 N N . TYR A 1 161 ? -6.101 -10.051 6.362 1.00 95.38 161 TYR A N 1
ATOM 1244 C CA . TYR A 1 161 ? -6.032 -11.409 5.814 1.00 95.38 161 TYR A CA 1
ATOM 1245 C C . TYR A 1 161 ? -6.245 -12.509 6.859 1.00 95.38 161 TYR A C 1
ATOM 1247 O O . TYR A 1 161 ? -6.696 -13.592 6.491 1.00 95.38 161 TYR A O 1
ATOM 1255 N N . VAL A 1 162 ? -5.990 -12.243 8.146 1.00 94.44 162 VAL A N 1
ATOM 1256 C CA . VAL A 1 162 ? -6.418 -13.134 9.239 1.00 94.44 162 VAL A CA 1
ATOM 1257 C C . VAL A 1 162 ? -7.944 -13.153 9.356 1.00 94.44 162 VAL A C 1
ATOM 1259 O O . VAL A 1 162 ? -8.529 -14.228 9.458 1.00 94.44 162 VAL A O 1
ATOM 1262 N N . ILE A 1 163 ? -8.594 -11.986 9.307 1.00 95.44 163 ILE A N 1
ATOM 1263 C CA . ILE A 1 163 ? -10.060 -11.876 9.403 1.00 95.44 163 ILE A CA 1
ATOM 1264 C C . ILE A 1 163 ? -10.741 -12.459 8.156 1.00 95.44 163 ILE A C 1
ATOM 1266 O O . ILE A 1 163 ? -11.725 -13.188 8.262 1.00 95.44 163 ILE A O 1
ATOM 1270 N N . ASN A 1 164 ? -10.229 -12.138 6.968 1.00 96.19 164 ASN A N 1
ATOM 1271 C CA . ASN A 1 164 ? -10.798 -12.553 5.693 1.00 96.19 164 ASN A CA 1
ATOM 1272 C C . ASN A 1 164 ? -9.681 -12.877 4.675 1.00 96.19 164 ASN A C 1
ATOM 1274 O O . ASN A 1 164 ? -9.219 -11.999 3.941 1.00 96.19 164 ASN A O 1
ATOM 1278 N N . PRO A 1 165 ? -9.273 -14.157 4.558 1.00 93.75 165 PRO A N 1
ATOM 1279 C CA . PRO A 1 165 ? -8.198 -14.581 3.653 1.00 93.75 165 PRO A CA 1
ATOM 1280 C C . PRO A 1 165 ? -8.475 -14.368 2.156 1.00 93.75 165 PRO A C 1
ATOM 1282 O O . PRO A 1 165 ? -7.565 -14.490 1.336 1.00 93.75 165 PRO A O 1
ATOM 1285 N N . LYS A 1 166 ? -9.734 -14.113 1.774 1.00 94.69 166 LYS A N 1
ATOM 1286 C CA . LYS A 1 166 ? -10.155 -13.898 0.378 1.00 94.69 166 LYS A CA 1
ATOM 1287 C C . LYS A 1 166 ? -10.355 -12.421 0.042 1.00 94.69 166 LYS A C 1
ATOM 1289 O O . LYS A 1 166 ? -10.717 -12.114 -1.096 1.00 94.69 166 LYS A O 1
ATOM 1294 N N . LEU A 1 167 ? -10.145 -11.536 1.013 1.00 96.81 167 LEU A N 1
ATOM 1295 C CA . LEU A 1 167 ? -10.414 -10.118 0.876 1.00 96.81 167 LEU A CA 1
ATOM 1296 C C . LEU A 1 167 ? -9.569 -9.497 -0.235 1.00 96.81 167 LEU A C 1
ATOM 1298 O O . LEU A 1 167 ? -8.368 -9.748 -0.341 1.00 96.81 167 LEU A O 1
ATOM 1302 N N . LYS A 1 168 ? -10.188 -8.643 -1.048 1.00 97.25 168 LYS A N 1
ATOM 1303 C CA . LYS A 1 168 ? -9.468 -7.771 -1.978 1.00 97.25 168 LYS A CA 1
ATOM 1304 C C . LYS A 1 168 ? -9.277 -6.411 -1.321 1.00 97.25 168 LYS A C 1
ATOM 1306 O O . LYS A 1 168 ? -10.200 -5.873 -0.716 1.00 97.25 168 LYS A O 1
ATOM 1311 N N . VAL A 1 169 ? -8.092 -5.832 -1.460 1.00 97.62 169 VAL A N 1
ATOM 1312 C CA . VAL A 1 169 ? -7.773 -4.534 -0.856 1.00 97.62 169 VAL A CA 1
ATOM 1313 C C . VAL A 1 169 ? -7.528 -3.512 -1.957 1.00 97.62 169 VAL A C 1
ATOM 1315 O O . VAL A 1 169 ? -6.624 -3.679 -2.772 1.00 97.62 169 VAL A O 1
ATOM 1318 N N . MET A 1 170 ? -8.324 -2.444 -1.967 1.00 97.38 170 MET A N 1
ATOM 1319 C CA . MET A 1 170 ? -8.090 -1.253 -2.777 1.00 97.38 170 MET A CA 1
ATOM 1320 C C . ME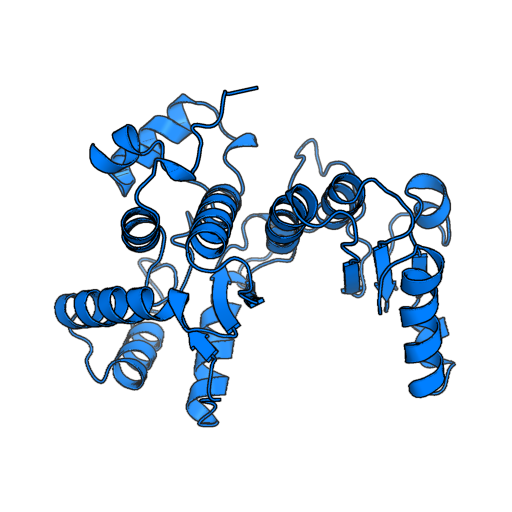T A 1 170 ? -7.395 -0.199 -1.918 1.00 97.38 170 MET A C 1
ATOM 1322 O O . MET A 1 170 ? -7.996 0.368 -1.003 1.00 97.38 170 MET A O 1
ATOM 1326 N N . LEU A 1 171 ? -6.123 0.066 -2.216 1.00 97.38 171 LEU A N 1
ATOM 1327 C CA . LEU A 1 171 ? -5.369 1.111 -1.536 1.00 97.38 171 LEU A CA 1
ATOM 1328 C C . LEU A 1 171 ? -5.579 2.464 -2.214 1.00 97.38 171 LEU A C 1
ATOM 1330 O O . LEU A 1 171 ? -5.394 2.597 -3.422 1.00 97.38 171 LEU A O 1
ATOM 1334 N N . LEU A 1 172 ? -5.905 3.481 -1.421 1.00 96.31 172 LEU A N 1
ATOM 1335 C CA . LEU A 1 172 ? -5.853 4.874 -1.849 1.00 96.31 172 LEU A CA 1
ATOM 1336 C C . LEU A 1 172 ? -4.552 5.466 -1.320 1.00 96.31 172 LEU A C 1
ATOM 1338 O O . LEU A 1 172 ? -4.386 5.644 -0.115 1.00 96.31 172 LEU A O 1
ATOM 1342 N N . GLY A 1 173 ? -3.599 5.698 -2.213 1.00 88.75 173 GLY A N 1
ATOM 1343 C CA . GLY A 1 173 ? -2.256 6.103 -1.826 1.00 88.75 173 GLY A CA 1
ATOM 1344 C C . GLY A 1 173 ? -2.128 7.571 -1.432 1.00 88.75 173 GLY A C 1
ATOM 1345 O O . GLY A 1 173 ? -2.944 8.425 -1.784 1.00 88.75 173 GLY A O 1
ATOM 1346 N N . GLY A 1 174 ? -1.020 7.835 -0.749 1.00 91.06 174 GLY A N 1
ATOM 1347 C CA . GLY A 1 174 ? -0.174 8.988 -0.999 1.00 91.06 174 GLY A CA 1
ATOM 1348 C C . GLY A 1 174 ? 0.828 8.666 -2.109 1.00 91.06 174 GLY A C 1
ATOM 1349 O O . GLY A 1 174 ? 0.424 8.337 -3.219 1.00 91.06 174 GLY A O 1
ATOM 1350 N N . ASP A 1 175 ? 2.129 8.779 -1.852 1.00 94.31 175 ASP A N 1
ATOM 1351 C CA . ASP A 1 175 ? 3.144 8.515 -2.883 1.00 94.31 175 ASP A CA 1
ATOM 1352 C C . ASP A 1 175 ? 3.284 7.020 -3.255 1.00 94.31 175 ASP A C 1
ATOM 1354 O O . ASP A 1 175 ? 2.690 6.137 -2.626 1.00 94.31 175 ASP A O 1
ATOM 1358 N N . HIS A 1 176 ? 4.087 6.738 -4.290 1.00 95.31 176 HIS A N 1
ATOM 1359 C CA . HIS A 1 176 ? 4.211 5.392 -4.854 1.00 95.31 176 HIS A CA 1
ATOM 1360 C C . HIS A 1 176 ? 4.997 4.408 -3.967 1.00 95.31 176 HIS A C 1
ATOM 1362 O O . HIS A 1 176 ? 4.924 3.200 -4.179 1.00 95.31 176 HIS A O 1
ATOM 1368 N N . SER A 1 177 ? 5.689 4.881 -2.919 1.00 95.25 177 SER A N 1
ATOM 1369 C CA . SER A 1 177 ? 6.402 3.995 -1.985 1.00 95.25 177 SER A CA 1
ATOM 1370 C C . SER A 1 177 ? 5.455 3.033 -1.266 1.00 95.25 177 SER A C 1
ATOM 1372 O O . SER A 1 177 ? 5.843 1.919 -0.924 1.00 95.25 177 SER A O 1
ATOM 1374 N N . ASN A 1 178 ? 4.194 3.439 -1.080 1.00 95.81 178 ASN A N 1
ATOM 1375 C CA . ASN A 1 178 ? 3.172 2.649 -0.397 1.00 95.81 178 ASN A CA 1
ATOM 1376 C C . ASN A 1 178 ? 2.874 1.310 -1.097 1.00 95.81 178 ASN A C 1
ATOM 1378 O O . ASN A 1 178 ? 2.372 0.395 -0.448 1.00 95.81 178 ASN A O 1
ATOM 1382 N N . SER A 1 179 ? 3.198 1.175 -2.389 1.00 96.69 179 SER A N 1
ATOM 1383 C CA . SER A 1 179 ? 2.994 -0.052 -3.169 1.00 96.69 179 SER A CA 1
ATOM 1384 C C . SER A 1 179 ? 3.936 -1.196 -2.784 1.00 96.69 179 SER A C 1
ATOM 1386 O O . SER A 1 179 ? 3.630 -2.347 -3.088 1.00 96.69 179 SER A O 1
ATOM 1388 N N . GLN A 1 180 ? 5.052 -0.921 -2.095 1.00 96.88 180 GLN A N 1
ATOM 1389 C CA . GLN A 1 180 ? 5.997 -1.961 -1.665 1.00 96.88 180 GLN A CA 1
ATOM 1390 C C . GLN A 1 180 ? 5.327 -2.980 -0.726 1.00 96.88 180 GLN A C 1
ATOM 1392 O O . GLN A 1 180 ? 5.362 -4.186 -0.962 1.00 96.88 180 GLN A O 1
ATOM 1397 N N . VAL A 1 181 ? 4.664 -2.474 0.313 1.00 97.19 181 VAL A N 1
ATOM 1398 C CA . VAL A 1 181 ? 4.094 -3.265 1.410 1.00 97.19 181 VAL A CA 1
ATOM 1399 C C . VAL A 1 181 ? 3.040 -4.291 0.973 1.00 97.19 181 VAL A C 1
ATOM 1401 O O . VAL A 1 181 ? 3.168 -5.454 1.352 1.00 97.19 181 VAL A O 1
ATOM 1404 N N . PRO A 1 182 ? 1.993 -3.945 0.191 1.00 97.19 182 PRO A N 1
ATOM 1405 C CA . PRO A 1 182 ? 0.994 -4.933 -0.209 1.00 97.19 182 PRO A CA 1
ATOM 1406 C C . PRO A 1 182 ? 1.590 -6.074 -1.032 1.00 97.19 182 PRO A C 1
ATOM 1408 O O . PRO A 1 182 ? 1.133 -7.206 -0.889 1.00 97.19 182 PRO A O 1
ATOM 1411 N N . VAL A 1 183 ? 2.611 -5.808 -1.855 1.00 97.31 183 VAL A N 1
ATOM 1412 C CA . VAL A 1 183 ? 3.288 -6.863 -2.619 1.00 97.31 183 VAL A CA 1
ATOM 1413 C C . VAL A 1 183 ? 4.081 -7.777 -1.687 1.00 97.31 183 VAL A C 1
ATOM 1415 O O . VAL A 1 183 ? 3.941 -8.992 -1.800 1.00 97.31 183 VAL A O 1
ATOM 1418 N N . GLU A 1 184 ? 4.849 -7.216 -0.746 1.00 96.38 184 GLU A N 1
ATOM 1419 C CA . GLU A 1 184 ? 5.600 -7.988 0.257 1.00 96.38 184 GLU A CA 1
ATOM 1420 C C . GLU A 1 184 ? 4.669 -8.911 1.064 1.00 96.38 184 GLU A C 1
ATOM 1422 O O . GLU A 1 184 ? 4.891 -10.122 1.103 1.00 96.38 184 GLU A O 1
ATOM 1427 N N . VAL A 1 185 ? 3.569 -8.377 1.610 1.00 96.25 185 VAL A N 1
ATOM 1428 C CA . VAL A 1 185 ? 2.592 -9.157 2.393 1.00 96.25 185 VAL A CA 1
ATOM 1429 C C . VAL A 1 185 ? 1.925 -10.248 1.548 1.00 96.25 185 VAL A C 1
ATOM 1431 O O . VAL A 1 185 ? 1.779 -11.387 1.994 1.00 96.25 185 VAL A O 1
ATOM 1434 N N . LEU A 1 186 ? 1.514 -9.936 0.316 1.00 95.31 186 LEU A N 1
ATOM 1435 C CA . LEU A 1 186 ? 0.857 -10.915 -0.553 1.00 95.31 186 LEU A CA 1
ATOM 1436 C C . LEU A 1 186 ? 1.813 -12.029 -0.998 1.00 95.31 186 LEU A C 1
ATOM 1438 O O . LEU A 1 186 ? 1.402 -13.190 -1.055 1.00 95.31 186 LEU A O 1
ATOM 1442 N N . ALA A 1 187 ? 3.074 -11.713 -1.295 1.00 95.00 187 ALA A N 1
ATOM 1443 C CA . ALA A 1 187 ? 4.060 -12.675 -1.790 1.00 95.00 187 ALA A CA 1
ATOM 1444 C C . ALA A 1 187 ? 4.411 -13.778 -0.768 1.00 95.00 187 ALA A C 1
ATOM 1446 O O . ALA A 1 187 ? 4.780 -14.905 -1.141 1.00 95.00 187 ALA A O 1
ATOM 1447 N N . GLU A 1 188 ? 4.237 -13.506 0.529 1.00 91.38 188 GLU A N 1
ATOM 1448 C CA . GLU A 1 188 ? 4.402 -14.509 1.586 1.00 91.38 188 GLU A CA 1
ATOM 1449 C C . GLU A 1 188 ? 3.452 -15.700 1.392 1.00 91.38 188 GLU A C 1
ATOM 1451 O O . GLU A 1 188 ? 3.878 -16.854 1.521 1.00 91.38 188 GLU A O 1
ATOM 1456 N N . HIS A 1 189 ? 2.213 -15.436 0.964 1.00 86.56 189 HIS A N 1
ATOM 1457 C CA . HIS A 1 189 ? 1.144 -16.435 0.855 1.00 86.56 189 HIS A CA 1
ATOM 1458 C C . HIS A 1 189 ? 0.744 -16.780 -0.589 1.00 86.56 189 HIS A C 1
ATOM 1460 O O . HIS A 1 189 ? 0.138 -17.825 -0.828 1.00 86.56 189 HIS A O 1
ATOM 1466 N N . ARG A 1 190 ? 1.090 -15.939 -1.570 1.00 88.50 190 ARG A N 1
ATOM 1467 C CA . ARG A 1 190 ? 0.712 -16.087 -2.985 1.00 88.50 190 ARG A CA 1
ATOM 1468 C C . ARG A 1 190 ? 1.940 -16.312 -3.852 1.00 88.50 190 ARG A C 1
ATOM 1470 O O . ARG A 1 190 ? 2.532 -15.386 -4.400 1.00 88.50 190 ARG A O 1
ATOM 1477 N N . LYS A 1 191 ? 2.326 -17.582 -4.001 1.00 87.38 191 LYS A N 1
ATOM 1478 C CA . LYS A 1 191 ? 3.488 -17.966 -4.822 1.00 87.38 191 LYS A CA 1
ATOM 1479 C C . LYS A 1 191 ? 3.282 -17.729 -6.312 1.00 87.38 191 LYS A C 1
ATOM 1481 O O . LYS A 1 191 ? 4.269 -17.663 -7.026 1.00 87.38 191 LYS A O 1
ATOM 1486 N N . ASP A 1 192 ? 2.048 -17.508 -6.749 1.00 89.75 192 ASP A N 1
ATOM 1487 C CA . ASP A 1 192 ? 1.625 -17.193 -8.115 1.00 89.75 192 ASP A CA 1
ATOM 1488 C C . ASP A 1 192 ? 1.377 -15.689 -8.360 1.00 89.75 192 ASP A C 1
ATOM 1490 O O . ASP A 1 192 ? 0.912 -15.317 -9.433 1.00 89.75 192 ASP A O 1
ATOM 1494 N N . LEU A 1 193 ? 1.689 -14.812 -7.394 1.00 94.62 193 LEU A N 1
ATOM 1495 C CA . LEU A 1 193 ? 1.467 -13.368 -7.517 1.00 94.62 193 LEU A CA 1
ATOM 1496 C C . LEU A 1 193 ? 2.196 -12.762 -8.731 1.00 94.62 193 LEU A C 1
ATOM 1498 O O . LEU A 1 193 ? 3.412 -12.900 -8.863 1.00 94.62 193 LEU A O 1
ATOM 1502 N N . GLY A 1 194 ? 1.453 -12.074 -9.593 1.00 95.56 194 GLY A N 1
ATOM 1503 C CA . GLY A 1 194 ? 1.994 -11.202 -10.634 1.00 95.56 194 GLY A CA 1
ATOM 1504 C C . GLY A 1 194 ? 1.766 -9.736 -10.286 1.00 95.56 194 GLY A C 1
ATOM 1505 O O . GLY A 1 194 ? 0.782 -9.404 -9.622 1.00 95.56 194 GLY A O 1
ATOM 1506 N N . VAL A 1 195 ? 2.663 -8.862 -10.736 1.00 97.00 195 VAL A N 1
ATOM 1507 C CA . VAL A 1 195 ? 2.563 -7.412 -10.539 1.00 97.00 195 VAL A CA 1
ATOM 1508 C C . VAL A 1 195 ? 2.491 -6.720 -11.893 1.00 97.00 195 VAL A C 1
ATOM 1510 O O . VAL A 1 195 ? 3.364 -6.901 -12.740 1.00 97.00 195 VAL A O 1
ATOM 1513 N N . LEU A 1 196 ? 1.454 -5.904 -12.077 1.00 96.62 196 LEU A N 1
ATOM 1514 C CA . LEU A 1 196 ? 1.312 -4.992 -13.205 1.00 96.62 196 LEU A CA 1
ATOM 1515 C C . LEU A 1 196 ? 1.456 -3.555 -12.699 1.00 96.62 196 LEU A C 1
ATOM 1517 O O . LEU A 1 196 ? 0.595 -3.062 -11.972 1.00 96.62 196 LEU A O 1
ATOM 1521 N N . GLN A 1 197 ? 2.529 -2.884 -13.100 1.00 97.38 197 GLN A N 1
ATOM 1522 C CA . GLN A 1 197 ? 2.766 -1.474 -12.810 1.00 97.38 197 GLN A CA 1
ATOM 1523 C C . GLN A 1 197 ? 2.437 -0.632 -14.039 1.00 97.38 197 GLN A C 1
ATOM 1525 O O . GLN A 1 197 ? 3.061 -0.782 -15.087 1.00 97.38 197 GLN A O 1
ATOM 1530 N N . ILE A 1 198 ? 1.502 0.302 -13.889 1.00 96.31 198 ILE A N 1
ATOM 1531 C CA . ILE A 1 198 ? 1.206 1.312 -14.907 1.00 96.31 198 ILE A CA 1
ATOM 1532 C C . ILE A 1 198 ? 1.828 2.628 -14.443 1.00 96.31 198 ILE A C 1
ATOM 1534 O O . ILE A 1 198 ? 1.280 3.297 -13.570 1.00 96.31 198 ILE A O 1
ATOM 1538 N N . ASP A 1 199 ? 2.986 2.984 -14.997 1.00 96.88 199 ASP A N 1
ATOM 1539 C CA . ASP A 1 199 ? 3.740 4.174 -14.591 1.00 96.88 199 ASP A CA 1
ATOM 1540 C C . ASP A 1 199 ? 4.619 4.704 -15.736 1.00 96.88 199 ASP A C 1
ATOM 1542 O O . ASP A 1 199 ? 5.058 3.976 -16.624 1.00 96.88 199 ASP A O 1
ATOM 1546 N N . ALA A 1 200 ? 4.888 6.007 -15.703 1.00 97.00 200 ALA A N 1
ATOM 1547 C CA . ALA A 1 200 ? 5.895 6.668 -16.517 1.00 97.00 200 ALA A CA 1
ATOM 1548 C C . ALA A 1 200 ? 7.332 6.277 -16.137 1.00 97.00 200 ALA A C 1
ATOM 1550 O O . ALA A 1 200 ? 8.219 6.303 -16.999 1.00 97.00 200 ALA A O 1
ATOM 1551 N N . HIS A 1 201 ? 7.557 5.992 -14.856 1.00 96.50 201 HIS A N 1
ATOM 1552 C CA . HIS A 1 201 ? 8.856 5.723 -14.256 1.00 96.50 201 HIS A CA 1
ATOM 1553 C C . HIS A 1 201 ? 9.033 4.236 -13.979 1.00 96.50 201 HIS A C 1
ATOM 1555 O O . HIS A 1 201 ? 8.075 3.474 -13.890 1.00 96.50 201 HIS A O 1
ATOM 1561 N N . THR A 1 202 ? 10.287 3.819 -13.842 1.00 96.69 202 THR A N 1
ATOM 1562 C CA . THR A 1 202 ? 10.600 2.429 -13.514 1.00 96.69 202 THR A CA 1
ATOM 1563 C C . THR A 1 202 ? 10.535 2.148 -12.013 1.00 96.69 202 THR A C 1
ATOM 1565 O O . THR A 1 202 ? 10.147 1.061 -11.633 1.00 96.69 202 THR A O 1
ATOM 1568 N N . ASP A 1 203 ? 10.950 3.075 -11.148 1.00 96.56 203 ASP A N 1
ATOM 1569 C CA . ASP A 1 203 ? 11.032 2.853 -9.688 1.00 96.56 203 ASP A CA 1
ATOM 1570 C C . ASP A 1 203 ? 11.848 1.606 -9.258 1.00 96.56 203 ASP A C 1
ATOM 1572 O O . ASP A 1 203 ? 11.588 0.981 -8.229 1.00 96.56 203 ASP A O 1
ATOM 1576 N N . LEU A 1 204 ? 12.854 1.240 -10.064 1.00 97.19 204 LEU A N 1
ATOM 1577 C CA . LEU A 1 204 ? 13.677 0.030 -9.917 1.00 97.19 204 LEU A CA 1
ATOM 1578 C C . LEU A 1 204 ? 15.041 0.280 -9.249 1.00 97.19 204 LEU A C 1
ATOM 1580 O O . LEU A 1 204 ? 15.958 -0.527 -9.411 1.00 97.19 204 LEU A O 1
ATOM 1584 N N . LEU A 1 205 ? 15.219 1.394 -8.534 1.00 95.88 205 LEU A N 1
ATOM 1585 C CA . LEU A 1 205 ? 16.433 1.568 -7.733 1.00 95.88 205 LEU A CA 1
ATOM 1586 C C . LEU A 1 205 ? 16.414 0.579 -6.560 1.00 95.88 205 LEU A C 1
ATOM 1588 O O . LEU A 1 205 ? 15.381 0.376 -5.940 1.00 95.88 205 LEU A O 1
ATOM 1592 N N . ASP A 1 206 ? 17.557 -0.017 -6.242 1.00 95.50 206 ASP A N 1
ATOM 1593 C CA . ASP A 1 206 ? 17.720 -0.882 -5.067 1.00 95.50 206 ASP A CA 1
ATOM 1594 C C . ASP A 1 206 ? 17.813 -0.082 -3.764 1.00 95.50 206 ASP A C 1
ATOM 1596 O O . ASP A 1 206 ? 17.352 -0.524 -2.717 1.00 95.50 206 ASP A O 1
ATOM 1600 N N . ALA A 1 207 ? 18.396 1.111 -3.839 1.00 94.88 207 ALA A N 1
ATOM 1601 C CA . ALA A 1 207 ? 18.363 2.116 -2.791 1.00 94.88 207 ALA A CA 1
ATOM 1602 C C . ALA A 1 207 ? 18.405 3.519 -3.406 1.00 94.88 207 ALA A C 1
ATOM 1604 O O . ALA A 1 207 ? 18.933 3.733 -4.501 1.00 94.88 207 ALA A O 1
ATOM 1605 N N . ARG A 1 208 ? 17.899 4.507 -2.667 1.00 91.75 208 ARG A N 1
ATOM 1606 C CA . ARG A 1 208 ? 18.012 5.924 -3.016 1.00 91.75 208 ARG A CA 1
ATOM 1607 C C . ARG A 1 208 ? 18.757 6.666 -1.921 1.00 91.75 208 ARG A C 1
ATOM 1609 O O . ARG A 1 208 ? 18.283 6.729 -0.795 1.00 91.75 208 ARG A O 1
ATOM 1616 N N . ASP A 1 209 ? 19.928 7.207 -2.250 1.00 90.12 209 ASP A N 1
ATOM 1617 C CA . ASP A 1 209 ? 20.792 7.922 -1.299 1.00 90.12 209 ASP A CA 1
ATOM 1618 C C . ASP A 1 209 ? 21.083 7.109 -0.017 1.00 90.12 209 ASP A C 1
ATOM 1620 O O . ASP A 1 209 ? 21.162 7.640 1.088 1.00 90.12 209 ASP A O 1
ATOM 1624 N N . GLY A 1 210 ? 21.220 5.786 -0.169 1.00 91.38 210 GLY A N 1
ATOM 1625 C CA . GLY A 1 210 ? 21.445 4.841 0.931 1.00 91.38 210 GLY A CA 1
ATOM 1626 C C . GLY A 1 210 ? 20.182 4.412 1.685 1.00 91.38 210 GLY A C 1
ATOM 1627 O O . GLY A 1 210 ? 20.268 3.531 2.538 1.00 91.38 210 GLY A O 1
ATOM 1628 N N . LEU A 1 211 ? 19.015 4.981 1.369 1.00 90.31 211 LEU A N 1
ATOM 1629 C CA . LEU A 1 211 ? 17.738 4.557 1.936 1.00 90.31 211 LEU A CA 1
ATOM 1630 C C . LEU A 1 211 ? 17.146 3.405 1.116 1.00 90.31 211 LEU A C 1
ATOM 1632 O O . LEU A 1 211 ? 17.031 3.535 -0.106 1.00 90.31 211 LEU A O 1
ATOM 1636 N N . PRO A 1 212 ? 16.735 2.300 1.764 1.00 90.19 212 PRO A N 1
ATOM 1637 C CA . PRO A 1 212 ? 16.154 1.165 1.056 1.00 90.19 212 PRO A CA 1
ATOM 1638 C C . PRO A 1 212 ? 14.777 1.524 0.489 1.00 90.19 212 PRO A C 1
ATOM 1640 O O . PRO A 1 212 ? 14.492 1.277 -0.673 1.00 90.19 212 PRO A O 1
ATOM 1643 N N . THR A 1 213 ? 13.934 2.206 1.261 1.00 91.38 213 THR A N 1
ATOM 1644 C CA . THR A 1 213 ? 12.532 2.431 0.893 1.00 91.38 213 THR A CA 1
ATOM 1645 C C . THR A 1 213 ? 12.265 3.885 0.510 1.00 91.38 213 THR A C 1
ATOM 1647 O O . THR A 1 213 ? 12.509 4.810 1.285 1.00 91.38 213 THR A O 1
ATOM 1650 N N . SER A 1 214 ? 11.736 4.088 -0.698 1.00 93.12 214 SER A N 1
ATOM 1651 C CA . SER A 1 214 ? 11.263 5.369 -1.231 1.00 93.12 214 SER A CA 1
ATOM 1652 C C . SER A 1 214 ? 10.315 5.139 -2.417 1.00 93.12 214 SER A C 1
ATOM 1654 O O . SER A 1 214 ? 10.131 4.013 -2.877 1.00 93.12 214 SER A O 1
ATOM 1656 N N . TYR A 1 215 ? 9.754 6.214 -2.977 1.00 92.56 215 TYR A N 1
ATOM 1657 C CA . TYR A 1 215 ? 8.950 6.137 -4.207 1.00 92.56 215 TYR A CA 1
ATOM 1658 C C . TYR A 1 215 ? 9.716 5.582 -5.412 1.00 92.56 215 TYR A C 1
ATOM 1660 O O . TYR A 1 215 ? 9.090 5.117 -6.347 1.00 92.56 215 TYR A O 1
ATOM 1668 N N . ALA A 1 216 ? 11.051 5.642 -5.412 1.00 94.06 216 ALA A N 1
ATOM 1669 C CA . ALA A 1 216 ? 11.868 5.223 -6.548 1.00 94.06 216 ALA A CA 1
ATOM 1670 C C . ALA A 1 216 ? 12.458 3.812 -6.393 1.00 94.06 216 ALA A C 1
ATOM 1672 O O . ALA A 1 216 ? 13.201 3.381 -7.277 1.00 94.06 216 ALA A O 1
ATOM 1673 N N . THR A 1 217 ? 12.187 3.135 -5.270 1.00 95.81 217 THR A N 1
ATOM 1674 C CA . THR A 1 217 ? 12.756 1.815 -4.945 1.00 95.81 217 THR A CA 1
ATOM 1675 C C . THR A 1 217 ? 11.702 0.728 -4.737 1.00 95.81 217 THR A C 1
ATOM 1677 O O . THR A 1 217 ? 12.030 -0.458 -4.714 1.00 95.81 217 THR A O 1
ATOM 1680 N N . TRP A 1 218 ? 10.422 1.099 -4.611 1.00 96.25 218 TRP A N 1
ATOM 1681 C CA . TRP A 1 218 ? 9.351 0.156 -4.281 1.00 96.25 218 TRP A CA 1
ATOM 1682 C C . TRP A 1 218 ? 9.261 -1.006 -5.280 1.00 96.25 218 TRP A C 1
ATOM 1684 O O . TRP A 1 218 ? 9.072 -2.145 -4.860 1.00 96.25 218 TRP A O 1
ATOM 1694 N N . ALA A 1 219 ? 9.421 -0.740 -6.585 1.00 97.56 219 ALA A N 1
ATOM 1695 C CA . ALA A 1 219 ? 9.245 -1.753 -7.622 1.00 97.56 219 ALA A CA 1
ATOM 1696 C C . ALA A 1 219 ? 10.401 -2.759 -7.618 1.00 97.56 219 ALA A C 1
ATOM 1698 O O . ALA A 1 219 ? 10.178 -3.945 -7.855 1.00 97.56 219 ALA A O 1
ATOM 1699 N N . PHE A 1 220 ? 11.619 -2.317 -7.275 1.00 97.69 220 PHE A N 1
ATOM 1700 C CA . PHE A 1 220 ? 12.749 -3.220 -7.049 1.00 97.69 220 PHE A CA 1
ATOM 1701 C C . PHE A 1 220 ? 12.429 -4.211 -5.924 1.00 97.69 220 PHE A C 1
ATOM 1703 O O . PHE A 1 220 ? 12.495 -5.421 -6.130 1.00 97.69 220 PHE A O 1
ATOM 1710 N N . HIS A 1 221 ? 12.015 -3.709 -4.757 1.00 96.94 221 HIS A N 1
ATOM 1711 C CA . HIS A 1 221 ? 11.705 -4.556 -3.602 1.00 96.94 221 HIS A CA 1
ATOM 1712 C C . HIS A 1 221 ? 10.481 -5.446 -3.827 1.00 96.94 221 HIS A C 1
ATOM 1714 O O . HIS A 1 221 ? 10.491 -6.612 -3.443 1.00 96.94 221 HIS A O 1
ATOM 1720 N N . ALA A 1 222 ? 9.456 -4.936 -4.507 1.00 97.19 222 ALA A N 1
ATOM 1721 C CA . ALA A 1 222 ? 8.285 -5.709 -4.896 1.00 97.19 222 ALA A CA 1
ATOM 1722 C C . ALA A 1 222 ? 8.648 -6.858 -5.854 1.00 97.19 222 ALA A C 1
ATOM 1724 O O . ALA A 1 222 ? 8.160 -7.975 -5.683 1.00 97.19 222 ALA A O 1
ATOM 1725 N N . ASN A 1 223 ? 9.534 -6.615 -6.828 1.00 97.44 223 ASN A N 1
ATOM 1726 C CA . ASN A 1 223 ? 10.025 -7.660 -7.724 1.00 97.44 223 ASN A CA 1
ATOM 1727 C C . ASN A 1 223 ? 10.854 -8.719 -6.976 1.00 97.44 223 ASN A C 1
ATOM 1729 O O . ASN A 1 223 ? 10.655 -9.914 -7.190 1.00 97.44 223 ASN A O 1
ATOM 1733 N N . GLU A 1 224 ? 11.725 -8.303 -6.052 1.00 96.81 224 GLU A N 1
ATOM 1734 C CA . GLU A 1 224 ? 12.471 -9.225 -5.182 1.00 96.81 224 GLU A CA 1
ATOM 1735 C C . GLU A 1 224 ? 11.534 -10.057 -4.291 1.00 96.81 224 GLU A C 1
ATOM 1737 O O . GLU A 1 224 ? 11.725 -11.265 -4.152 1.00 96.81 224 GLU A O 1
ATOM 1742 N N . ALA A 1 225 ? 10.473 -9.455 -3.743 1.00 96.12 225 ALA A N 1
ATOM 1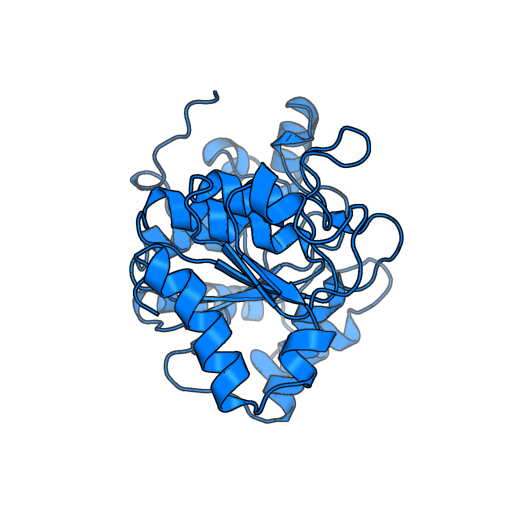743 C CA . ALA A 1 225 ? 9.500 -10.147 -2.897 1.00 96.12 225 ALA A CA 1
ATOM 1744 C C . ALA A 1 225 ? 8.765 -11.272 -3.645 1.00 96.12 225 ALA A C 1
ATOM 1746 O O . ALA A 1 225 ? 8.519 -12.340 -3.082 1.00 96.12 225 ALA A O 1
ATOM 1747 N N . ILE A 1 226 ? 8.474 -11.079 -4.937 1.00 95.56 226 ILE A N 1
ATOM 1748 C CA . ILE A 1 226 ? 7.927 -12.129 -5.812 1.00 95.56 226 ILE A CA 1
ATOM 1749 C C . ILE A 1 226 ? 9.022 -13.010 -6.446 1.00 95.56 226 ILE A C 1
ATOM 1751 O O . ILE A 1 226 ? 8.748 -13.797 -7.355 1.00 95.56 226 ILE A O 1
ATOM 1755 N N . GLY A 1 227 ? 10.263 -12.921 -5.968 1.00 93.06 227 GLY A N 1
ATOM 1756 C CA . GLY A 1 227 ? 11.377 -13.787 -6.349 1.00 93.06 227 GLY A CA 1
ATOM 1757 C C . GLY A 1 227 ? 12.010 -13.485 -7.707 1.00 93.06 227 GLY A C 1
ATOM 1758 O O . GLY A 1 227 ? 12.635 -14.383 -8.266 1.00 93.06 227 GLY A O 1
ATOM 1759 N N . ALA A 1 228 ? 11.815 -12.279 -8.258 1.00 89.06 228 ALA A N 1
ATOM 1760 C CA . ALA A 1 228 ? 12.399 -11.830 -9.529 1.00 89.06 228 ALA A CA 1
ATOM 1761 C C . ALA A 1 228 ? 12.231 -12.860 -10.668 1.00 89.06 228 ALA A C 1
ATOM 1763 O O . ALA A 1 228 ? 13.154 -13.190 -11.414 1.00 89.06 228 ALA A O 1
ATOM 1764 N N . ALA A 1 229 ? 11.030 -13.433 -10.761 1.00 88.19 229 ALA A N 1
ATOM 1765 C CA . ALA A 1 229 ? 10.751 -14.620 -11.567 1.00 88.19 229 ALA A CA 1
ATOM 1766 C C . ALA A 1 229 ? 10.083 -14.312 -12.924 1.00 88.19 229 ALA A C 1
ATOM 1768 O O . ALA A 1 229 ? 9.378 -15.166 -13.451 1.00 88.19 229 ALA A O 1
ATOM 1769 N N . GLY A 1 230 ? 10.234 -13.100 -13.474 1.00 91.81 230 GLY A N 1
ATOM 1770 C CA . GLY A 1 230 ? 9.551 -12.684 -14.712 1.00 91.81 230 GLY A CA 1
ATOM 1771 C C . GLY A 1 230 ? 8.112 -12.202 -14.508 1.00 91.81 230 GLY A C 1
ATOM 1772 O O . GLY A 1 230 ? 7.447 -11.806 -15.453 1.00 91.81 230 GLY A O 1
ATOM 1773 N N . ARG A 1 231 ? 7.609 -12.194 -13.268 1.00 94.94 231 ARG A N 1
ATOM 1774 C CA . ARG A 1 231 ? 6.191 -11.934 -12.945 1.00 94.94 231 ARG A CA 1
ATOM 1775 C C . ARG A 1 231 ? 5.868 -10.464 -12.668 1.00 94.94 231 ARG A C 1
ATOM 1777 O O . ARG A 1 231 ? 4.834 -10.162 -12.075 1.00 94.94 231 ARG A O 1
ATOM 1784 N N . PHE A 1 232 ? 6.752 -9.558 -13.071 1.00 97.00 232 PHE A N 1
ATOM 1785 C CA . PHE A 1 232 ? 6.581 -8.117 -12.930 1.00 97.00 232 PHE A CA 1
ATOM 1786 C C . PHE A 1 232 ? 6.560 -7.483 -14.321 1.00 97.00 232 PHE A C 1
ATOM 1788 O O . PHE A 1 232 ? 7.528 -7.599 -15.075 1.00 97.00 232 PHE A O 1
ATOM 1795 N N . VAL A 1 233 ? 5.467 -6.803 -14.663 1.00 96.56 233 VAL A N 1
ATOM 1796 C CA . VAL A 1 233 ? 5.300 -6.108 -15.944 1.00 96.56 233 VAL A CA 1
ATOM 1797 C C . VAL A 1 233 ? 5.104 -4.620 -15.694 1.00 96.56 233 VAL A C 1
ATOM 1799 O O . VAL A 1 233 ? 4.212 -4.218 -14.950 1.00 96.56 233 VAL A O 1
ATOM 1802 N N . GLN A 1 234 ? 5.925 -3.795 -16.339 1.00 97.12 234 GLN A N 1
ATOM 1803 C CA . GLN A 1 234 ? 5.784 -2.341 -16.357 1.00 97.12 234 GLN A CA 1
ATOM 1804 C C . GLN A 1 234 ? 5.185 -1.888 -17.683 1.00 97.12 234 GLN A C 1
ATOM 1806 O O . GLN A 1 234 ? 5.649 -2.306 -18.742 1.00 97.12 234 GLN A O 1
ATOM 1811 N N . VAL A 1 235 ? 4.195 -1.001 -17.640 1.00 96.19 235 VAL A N 1
ATOM 1812 C CA . VAL A 1 235 ? 3.513 -0.459 -18.819 1.00 96.19 235 VAL A CA 1
ATOM 1813 C C . VAL A 1 235 ? 3.480 1.060 -18.746 1.00 96.19 235 VAL A C 1
ATOM 1815 O O . VAL A 1 235 ? 3.094 1.637 -17.734 1.00 96.19 235 VAL A O 1
ATOM 1818 N N . GLY A 1 236 ? 3.852 1.718 -19.845 1.00 95.81 236 GLY A N 1
ATOM 1819 C CA . GLY A 1 236 ? 3.832 3.181 -19.950 1.00 95.81 236 GLY A CA 1
ATOM 1820 C C . GLY A 1 236 ? 5.161 3.860 -19.612 1.00 95.81 236 GLY A C 1
ATOM 1821 O O . GLY A 1 236 ? 5.221 5.097 -19.593 1.00 95.81 236 GLY A O 1
ATOM 1822 N N . VAL A 1 237 ? 6.231 3.076 -19.430 1.00 96.81 237 VAL A N 1
ATOM 1823 C CA . VAL A 1 237 ? 7.570 3.584 -19.110 1.00 96.81 237 VAL A CA 1
ATOM 1824 C C . VAL A 1 237 ? 8.035 4.546 -20.204 1.00 96.81 237 VAL A C 1
ATOM 1826 O O . VAL A 1 237 ? 8.008 4.238 -21.399 1.00 96.81 237 VAL A O 1
ATOM 1829 N N . ARG A 1 238 ? 8.456 5.740 -19.791 1.00 96.12 238 ARG A N 1
ATOM 1830 C CA . ARG A 1 238 ? 9.038 6.771 -20.666 1.00 96.12 238 ARG A CA 1
ATOM 1831 C C . ARG A 1 238 ? 10.175 7.557 -20.015 1.00 96.12 238 ARG A C 1
ATOM 1833 O O . ARG A 1 238 ? 10.843 8.320 -20.705 1.00 96.12 238 ARG A O 1
ATOM 1840 N N . VAL A 1 239 ? 10.403 7.370 -18.715 1.00 93.56 239 VAL A N 1
ATOM 1841 C CA . VAL A 1 239 ? 11.519 7.953 -17.968 1.00 93.56 239 VAL A CA 1
ATOM 1842 C C . VAL A 1 239 ? 12.284 6.827 -17.279 1.00 93.56 239 VAL A C 1
ATOM 1844 O O . VAL A 1 239 ? 11.722 6.076 -16.486 1.00 93.56 239 VAL A O 1
ATOM 1847 N N . SER A 1 240 ? 13.581 6.714 -17.569 1.00 93.56 240 SER A N 1
ATOM 1848 C CA . SER A 1 240 ? 14.469 5.773 -16.888 1.00 93.56 240 SER A CA 1
ATOM 1849 C C . SER A 1 240 ? 15.876 6.344 -16.755 1.00 93.56 240 SER A C 1
ATOM 1851 O O . SER A 1 240 ? 16.344 7.072 -17.628 1.00 93.56 240 SER A O 1
ATOM 1853 N N . GLY A 1 241 ? 16.557 5.989 -15.664 1.00 90.50 241 GLY A N 1
ATOM 1854 C CA . GLY A 1 241 ? 17.970 6.314 -15.451 1.00 90.50 241 GLY A CA 1
ATOM 1855 C C . GLY A 1 241 ? 18.940 5.392 -16.200 1.00 90.50 241 GLY A C 1
ATOM 1856 O O . GLY A 1 241 ? 20.148 5.590 -16.123 1.00 90.50 241 GLY A O 1
ATOM 1857 N N . THR A 1 242 ? 18.439 4.373 -16.905 1.00 91.44 242 THR A N 1
ATOM 1858 C CA . THR A 1 242 ? 19.254 3.417 -17.667 1.00 91.44 242 THR A CA 1
ATOM 1859 C C . THR A 1 242 ? 18.734 3.268 -19.096 1.00 91.44 242 THR A C 1
ATOM 1861 O O . THR A 1 242 ? 17.645 3.731 -19.440 1.00 91.44 242 THR A O 1
ATOM 1864 N N . GLN A 1 243 ? 19.535 2.638 -19.959 1.00 91.62 243 GLN A N 1
ATOM 1865 C CA . GLN A 1 243 ? 19.106 2.320 -21.320 1.00 91.62 243 GLN A CA 1
ATOM 1866 C C . GLN A 1 243 ? 18.014 1.246 -21.313 1.00 91.62 243 GLN A C 1
ATOM 1868 O O . GLN A 1 243 ? 17.988 0.362 -20.452 1.00 91.62 243 GLN A O 1
ATOM 1873 N N . ARG A 1 244 ? 17.143 1.287 -22.324 1.00 93.06 244 ARG A N 1
ATOM 1874 C CA . ARG A 1 244 ? 16.098 0.283 -22.524 1.00 93.06 244 ARG A CA 1
ATOM 1875 C C . ARG A 1 244 ? 16.657 -1.147 -22.464 1.00 93.06 244 ARG A C 1
ATOM 1877 O O . ARG A 1 244 ? 17.685 -1.445 -23.069 1.00 93.06 244 ARG A O 1
ATOM 1884 N N . GLY A 1 245 ? 15.958 -2.026 -21.746 1.00 93.44 245 GLY A N 1
ATOM 1885 C CA . GLY A 1 245 ? 16.315 -3.437 -21.588 1.00 93.44 245 GLY A CA 1
ATOM 1886 C C . GLY A 1 245 ? 17.407 -3.721 -20.555 1.00 93.44 245 GLY A C 1
ATOM 1887 O O . GLY A 1 245 ? 17.665 -4.886 -20.260 1.00 93.44 245 GLY A O 1
ATOM 1888 N N . ALA A 1 246 ? 18.050 -2.701 -19.972 1.00 95.88 246 ALA A N 1
ATOM 1889 C CA . ALA A 1 246 ? 19.021 -2.913 -18.896 1.00 95.88 246 ALA A CA 1
ATOM 1890 C C . ALA A 1 246 ? 18.352 -3.487 -17.637 1.00 95.88 246 ALA A C 1
ATOM 1892 O O . ALA A 1 246 ? 18.869 -4.429 -17.039 1.00 95.88 246 ALA A O 1
ATOM 1893 N N . TRP A 1 247 ? 17.182 -2.957 -17.270 1.00 96.19 247 TRP A N 1
ATOM 1894 C CA . TRP A 1 247 ? 16.404 -3.436 -16.127 1.00 96.19 247 TRP A CA 1
ATOM 1895 C C . TRP A 1 247 ? 15.831 -4.834 -16.340 1.00 96.19 247 TRP A C 1
ATOM 1897 O O . TRP A 1 247 ? 15.989 -5.677 -15.464 1.00 96.19 247 TRP A O 1
ATOM 1907 N N . GLU A 1 248 ? 15.257 -5.104 -17.514 1.00 95.12 248 GLU A N 1
ATOM 1908 C CA . GLU A 1 248 ? 14.721 -6.425 -17.877 1.00 95.12 248 GLU A CA 1
ATOM 1909 C C . GLU A 1 248 ? 15.793 -7.517 -17.725 1.00 95.12 248 GLU A C 1
ATOM 1911 O O . GLU A 1 248 ? 15.556 -8.543 -17.094 1.00 95.12 248 GLU A O 1
ATOM 1916 N N . LYS A 1 249 ? 17.019 -7.256 -18.206 1.00 95.25 249 LYS A N 1
ATOM 1917 C CA . LYS A 1 249 ? 18.160 -8.177 -18.059 1.00 95.25 249 LYS A CA 1
ATOM 1918 C C . LYS A 1 249 ? 18.639 -8.326 -16.616 1.00 95.25 249 LYS A C 1
ATOM 1920 O O . LYS A 1 249 ? 19.055 -9.413 -16.232 1.00 95.25 249 LYS A O 1
ATOM 1925 N N . ARG A 1 250 ? 18.659 -7.232 -15.847 1.00 95.62 250 ARG A N 1
ATOM 1926 C CA . ARG A 1 250 ? 19.187 -7.220 -14.473 1.00 95.62 250 ARG A CA 1
ATOM 1927 C C . ARG A 1 250 ? 18.229 -7.880 -13.483 1.00 95.62 250 ARG A C 1
ATOM 1929 O O . ARG A 1 250 ? 18.699 -8.542 -12.568 1.00 95.62 250 ARG A O 1
ATOM 1936 N N . LEU A 1 251 ? 16.928 -7.649 -13.637 1.00 96.19 251 LEU A N 1
ATOM 1937 C CA . LEU A 1 251 ? 15.911 -7.967 -12.631 1.00 96.19 251 LEU A CA 1
ATOM 1938 C C . LEU A 1 251 ? 14.886 -8.999 -13.100 1.00 96.19 251 LEU A C 1
ATOM 1940 O O . LEU A 1 251 ? 13.986 -9.326 -12.334 1.00 96.19 251 LEU A O 1
ATOM 1944 N N . ASN A 1 252 ? 15.019 -9.510 -14.330 1.00 95.44 252 ASN A N 1
ATOM 1945 C CA . ASN A 1 252 ? 14.120 -10.511 -14.898 1.00 95.44 252 ASN A CA 1
ATOM 1946 C C . ASN A 1 252 ? 12.643 -10.090 -14.762 1.00 95.44 252 ASN A C 1
ATOM 1948 O O . ASN A 1 252 ? 11.857 -10.698 -14.037 1.00 95.44 252 ASN A O 1
ATOM 1952 N N . LEU A 1 253 ? 12.310 -8.990 -15.436 1.00 95.25 253 LEU A N 1
ATOM 1953 C CA . LEU A 1 253 ? 10.979 -8.384 -15.521 1.00 95.25 253 LEU A CA 1
ATOM 1954 C C . LEU A 1 253 ? 10.720 -7.916 -16.957 1.00 95.25 253 LEU A C 1
ATOM 1956 O O . LEU A 1 253 ? 11.657 -7.862 -17.756 1.00 95.25 253 LEU A O 1
ATOM 1960 N N . HIS A 1 254 ? 9.484 -7.532 -17.271 1.00 94.50 254 HIS A N 1
ATOM 1961 C CA . HIS A 1 254 ? 9.105 -7.050 -18.602 1.00 94.50 254 HIS A CA 1
ATOM 1962 C C . HIS A 1 254 ? 8.778 -5.556 -18.593 1.00 94.50 254 HIS A C 1
ATOM 1964 O O . HIS A 1 254 ? 8.093 -5.068 -17.692 1.00 94.50 254 HIS A O 1
ATOM 1970 N N . GLN A 1 255 ? 9.225 -4.826 -19.619 1.00 95.19 255 GLN A N 1
ATOM 1971 C CA . GLN A 1 255 ? 8.917 -3.402 -19.783 1.00 95.19 255 GLN A CA 1
ATOM 1972 C C . GLN A 1 255 ? 8.281 -3.113 -21.145 1.00 95.19 255 GLN A C 1
ATOM 1974 O O . GLN A 1 255 ? 8.917 -3.238 -22.190 1.00 95.19 255 GLN A O 1
ATOM 1979 N N . LEU A 1 256 ? 7.049 -2.613 -21.120 1.00 94.06 256 LEU A N 1
ATOM 1980 C CA . LEU A 1 256 ? 6.339 -2.064 -22.268 1.00 94.06 256 LEU A CA 1
ATOM 1981 C C . LEU A 1 256 ? 6.376 -0.539 -22.193 1.00 94.06 256 LEU A C 1
ATOM 1983 O O . LEU A 1 256 ? 5.748 0.092 -21.337 1.00 94.06 256 LEU A O 1
ATOM 1987 N N . TRP A 1 257 ? 7.144 0.076 -23.085 1.00 95.56 257 TRP A N 1
ATOM 1988 C CA . TRP A 1 257 ? 7.345 1.519 -23.051 1.00 95.56 257 TRP A CA 1
ATOM 1989 C C . TRP A 1 257 ? 6.181 2.239 -23.718 1.00 95.56 257 TRP A C 1
ATOM 1991 O O . TRP A 1 257 ? 5.559 1.732 -24.651 1.00 95.56 257 TRP A O 1
ATOM 2001 N N . ALA A 1 258 ? 5.925 3.472 -23.283 1.00 95.81 258 ALA A N 1
ATOM 2002 C CA . ALA A 1 258 ? 4.776 4.249 -23.745 1.00 95.81 258 ALA A CA 1
ATOM 2003 C C . ALA A 1 258 ? 4.694 4.358 -25.278 1.00 95.81 258 ALA A C 1
ATOM 2005 O O . ALA A 1 258 ? 3.614 4.243 -25.843 1.00 95.81 258 ALA A O 1
ATOM 2006 N N . HIS A 1 259 ? 5.826 4.555 -25.962 1.00 94.88 259 HIS A N 1
ATOM 2007 C CA . HIS A 1 259 ? 5.849 4.691 -27.422 1.00 94.88 259 HIS A CA 1
ATOM 2008 C C . HIS A 1 259 ? 5.495 3.394 -28.161 1.00 94.88 259 HIS A C 1
ATOM 2010 O O . HIS A 1 259 ? 4.968 3.464 -29.264 1.00 94.88 259 HIS A O 1
ATOM 2016 N N . GLU A 1 260 ? 5.759 2.229 -27.568 1.00 93.00 260 GLU A N 1
ATOM 2017 C CA . GLU A 1 260 ? 5.395 0.936 -28.158 1.00 93.00 260 GLU A CA 1
ATOM 2018 C C . GLU A 1 260 ? 3.919 0.654 -27.954 1.00 93.00 260 GLU A C 1
ATOM 2020 O O . GLU A 1 260 ? 3.220 0.311 -28.898 1.00 93.00 260 GLU A O 1
ATOM 2025 N N . VAL A 1 261 ? 3.438 0.866 -26.728 1.00 93.19 261 VAL A N 1
ATOM 2026 C CA . VAL A 1 261 ? 2.030 0.682 -26.369 1.00 93.19 261 VAL A CA 1
ATOM 2027 C C . VAL A 1 261 ? 1.144 1.595 -27.218 1.00 93.19 261 VAL A C 1
ATOM 2029 O O . VAL A 1 261 ? 0.150 1.143 -27.774 1.00 93.19 261 VAL A O 1
ATOM 2032 N N . ASN A 1 262 ? 1.540 2.859 -27.393 1.00 94.38 262 ASN A N 1
ATOM 2033 C CA . ASN A 1 262 ? 0.791 3.835 -28.188 1.00 94.38 262 ASN A CA 1
ATOM 2034 C C . ASN A 1 262 ? 0.843 3.577 -29.704 1.00 94.38 262 ASN A C 1
ATOM 2036 O O . ASN A 1 262 ? 0.046 4.158 -30.438 1.00 94.38 262 ASN A O 1
ATOM 2040 N N . ALA A 1 263 ? 1.779 2.754 -30.186 1.00 95.94 263 ALA A N 1
ATOM 2041 C CA . ALA A 1 263 ? 1.859 2.372 -31.595 1.00 95.94 263 ALA A CA 1
ATOM 2042 C C . ALA A 1 263 ? 0.924 1.201 -31.948 1.00 95.94 263 ALA A C 1
ATOM 2044 O O . ALA A 1 263 ? 0.783 0.870 -33.125 1.00 95.94 263 ALA A O 1
ATOM 2045 N N . LEU A 1 264 ? 0.292 0.582 -30.945 1.00 94.38 264 LEU A N 1
ATOM 2046 C CA . LEU A 1 264 ? -0.575 -0.580 -31.095 1.00 94.38 264 LEU A CA 1
ATOM 2047 C C . LEU A 1 264 ? -2.051 -0.212 -30.865 1.00 94.38 264 LEU A C 1
ATOM 2049 O O . LEU A 1 264 ? -2.361 0.688 -30.081 1.00 94.38 264 LEU A O 1
ATOM 2053 N N . PRO A 1 265 ? -2.999 -0.937 -31.485 1.00 96.69 265 PRO A N 1
ATOM 2054 C CA . PRO A 1 265 ? -4.390 -0.932 -31.046 1.00 96.69 265 PRO A CA 1
ATOM 2055 C C . PRO A 1 265 ? -4.512 -1.343 -29.568 1.00 96.69 265 PRO A C 1
ATOM 2057 O O . PRO A 1 265 ? -3.792 -2.230 -29.110 1.00 96.69 265 PRO A O 1
ATOM 2060 N N . LEU A 1 266 ? -5.475 -0.768 -28.832 1.00 91.31 266 LEU A N 1
ATOM 2061 C CA . LEU A 1 266 ? -5.657 -1.021 -27.389 1.00 91.31 266 LEU A CA 1
ATOM 2062 C C . LEU A 1 266 ? -5.703 -2.517 -27.045 1.00 91.31 266 LEU A C 1
ATOM 2064 O O . LEU A 1 266 ? -5.056 -2.952 -26.098 1.00 91.31 266 LEU A O 1
ATOM 2068 N N . GLN A 1 267 ? -6.440 -3.312 -27.822 1.00 94.75 267 GLN A N 1
ATOM 2069 C CA . GLN A 1 267 ? -6.559 -4.745 -27.560 1.00 94.75 267 GLN A CA 1
ATOM 2070 C C . GLN A 1 267 ? -5.219 -5.478 -27.718 1.00 94.75 267 GLN A C 1
ATOM 2072 O O . GLN A 1 267 ? -4.924 -6.386 -26.948 1.00 94.75 267 GLN A O 1
ATOM 2077 N N . GLU A 1 268 ? -4.391 -5.076 -28.683 1.00 94.38 268 GLU A N 1
ATOM 2078 C CA . GLU A 1 268 ? -3.061 -5.657 -28.875 1.00 94.38 268 GLU A CA 1
ATOM 2079 C C . GLU A 1 268 ? -2.110 -5.252 -27.745 1.00 94.38 268 GLU A C 1
ATOM 2081 O O . GLU A 1 268 ? -1.376 -6.097 -27.239 1.00 94.38 268 GLU A O 1
ATOM 2086 N N . ALA A 1 269 ? -2.179 -3.998 -27.288 1.00 91.38 269 ALA A N 1
ATOM 2087 C CA . ALA A 1 269 ? -1.432 -3.527 -26.124 1.00 91.38 269 ALA A CA 1
ATOM 2088 C C . ALA A 1 269 ? -1.804 -4.286 -24.836 1.00 91.38 269 ALA A C 1
ATOM 2090 O O . ALA A 1 269 ? -0.921 -4.671 -24.064 1.00 91.38 269 ALA A O 1
ATOM 2091 N N . VAL A 1 270 ? -3.099 -4.539 -24.616 1.00 92.69 270 VAL A N 1
ATOM 2092 C CA . VAL A 1 270 ? -3.581 -5.356 -23.492 1.00 92.69 270 VAL A CA 1
ATOM 2093 C C . VAL A 1 270 ? -3.054 -6.784 -23.613 1.00 92.69 270 VAL A C 1
ATOM 2095 O O . VAL A 1 270 ? -2.442 -7.281 -22.673 1.00 92.69 270 VAL A O 1
ATOM 2098 N N . ASN A 1 271 ? -3.202 -7.421 -24.777 1.00 92.62 271 ASN A N 1
ATOM 2099 C CA . ASN A 1 271 ? -2.722 -8.788 -24.988 1.00 92.62 271 ASN A CA 1
ATOM 2100 C C . ASN A 1 271 ? -1.204 -8.904 -24.767 1.00 92.62 271 ASN A C 1
ATOM 2102 O O . ASN A 1 271 ? -0.746 -9.853 -24.140 1.00 92.62 271 ASN A O 1
ATOM 2106 N N . LEU A 1 272 ? -0.421 -7.928 -25.238 1.00 89.19 272 LEU A N 1
ATOM 2107 C CA . LEU A 1 272 ? 1.026 -7.885 -25.026 1.00 89.19 272 LEU A CA 1
ATOM 2108 C C . LEU A 1 272 ? 1.386 -7.751 -23.538 1.00 89.19 272 LEU A C 1
ATOM 2110 O O . LEU A 1 272 ? 2.328 -8.389 -23.078 1.00 89.19 272 LEU A O 1
ATOM 2114 N N . THR A 1 273 ? 0.618 -6.953 -22.792 1.00 87.56 273 THR A N 1
ATOM 2115 C CA . THR A 1 273 ? 0.786 -6.777 -21.341 1.00 87.56 273 THR A CA 1
ATOM 2116 C C . THR A 1 273 ? 0.539 -8.081 -20.587 1.00 87.56 273 THR A C 1
ATOM 2118 O O . THR A 1 273 ? 1.359 -8.478 -19.761 1.00 87.56 273 THR A O 1
ATOM 2121 N N . LEU A 1 274 ? -0.574 -8.758 -20.882 1.00 91.06 274 LEU A N 1
ATOM 2122 C CA . LEU A 1 274 ? -0.954 -9.994 -20.195 1.00 91.06 274 LEU A CA 1
ATOM 2123 C C . LEU A 1 274 ? -0.015 -11.148 -20.547 1.00 91.06 274 LEU A C 1
ATOM 2125 O O . LEU A 1 274 ? 0.369 -11.909 -19.664 1.00 91.06 274 LEU A O 1
ATOM 2129 N N . ARG A 1 275 ? 0.443 -11.217 -21.801 1.00 88.75 275 ARG A N 1
ATOM 2130 C CA . ARG A 1 275 ? 1.359 -12.260 -22.268 1.00 88.75 275 ARG A CA 1
ATOM 2131 C C . ARG A 1 275 ? 2.629 -12.370 -21.421 1.00 88.75 275 ARG A C 1
ATOM 2133 O O . ARG A 1 275 ? 3.050 -13.482 -21.131 1.00 88.75 275 ARG A O 1
ATOM 2140 N N . GLY A 1 276 ? 3.221 -11.248 -20.999 1.00 81.31 276 GLY A N 1
ATOM 2141 C CA . GLY A 1 276 ? 4.410 -11.274 -20.135 1.00 81.31 276 GLY A CA 1
ATOM 2142 C C . GLY A 1 276 ? 4.147 -11.940 -18.778 1.00 81.31 276 GLY A C 1
ATOM 2143 O O . GLY A 1 276 ? 4.976 -12.695 -18.280 1.00 81.31 276 GLY A O 1
ATOM 2144 N N . LEU A 1 277 ? 2.958 -11.727 -18.204 1.00 88.50 277 LEU A N 1
ATOM 2145 C CA . LEU A 1 277 ? 2.536 -12.389 -16.967 1.00 88.50 277 LEU A CA 1
ATOM 2146 C C . LEU A 1 277 ? 2.239 -13.882 -17.199 1.00 88.50 277 LEU A C 1
ATOM 2148 O O . LEU A 1 277 ? 2.679 -14.724 -16.414 1.00 88.50 277 LEU A O 1
ATOM 2152 N N . GLU A 1 278 ? 1.538 -14.216 -18.284 1.00 91.12 278 GLU A N 1
ATOM 2153 C CA . GLU A 1 278 ? 1.189 -15.597 -18.647 1.00 91.12 278 GLU A CA 1
ATOM 2154 C C . GLU A 1 278 ? 2.428 -16.459 -18.936 1.00 91.12 278 GLU A C 1
ATOM 2156 O O . GLU A 1 278 ? 2.513 -17.595 -18.468 1.00 91.12 278 GLU A O 1
ATOM 2161 N N . GLU A 1 279 ? 3.420 -15.919 -19.655 1.00 87.56 279 GLU A N 1
ATOM 2162 C CA . GLU A 1 279 ? 4.700 -16.589 -19.936 1.00 87.56 279 GLU A CA 1
ATOM 2163 C C . GLU A 1 279 ? 5.482 -16.896 -18.647 1.00 87.56 279 GLU A C 1
ATOM 2165 O O . GLU A 1 279 ? 6.201 -17.895 -18.580 1.00 87.56 279 GLU A O 1
ATOM 2170 N N . ALA A 1 280 ? 5.277 -16.095 -17.597 1.00 84.25 280 ALA A N 1
ATOM 2171 C CA . ALA A 1 280 ? 5.836 -16.300 -16.264 1.00 84.25 280 ALA A CA 1
ATOM 2172 C C . ALA A 1 280 ? 4.943 -17.160 -15.337 1.00 84.25 280 ALA A C 1
ATOM 2174 O O . ALA A 1 280 ? 5.209 -17.273 -14.137 1.00 84.25 280 ALA A O 1
ATOM 2175 N N . GLY A 1 281 ? 3.888 -17.784 -15.876 1.00 85.88 281 GLY A N 1
ATOM 2176 C CA . GLY A 1 281 ? 3.011 -18.712 -15.157 1.00 85.88 281 GLY A CA 1
ATOM 2177 C C . GLY A 1 281 ? 1.952 -18.051 -14.270 1.00 85.88 281 GLY A C 1
ATOM 2178 O O . GLY A 1 281 ? 1.344 -18.733 -13.443 1.00 85.88 281 GLY A O 1
ATOM 2179 N N . VAL A 1 282 ? 1.720 -16.743 -14.419 1.00 89.19 282 VAL A N 1
ATOM 2180 C CA . VAL A 1 282 ? 0.635 -16.031 -13.731 1.00 89.19 282 VAL A CA 1
ATOM 2181 C C . VAL A 1 282 ? -0.674 -16.280 -14.477 1.00 89.19 282 VAL A C 1
ATOM 2183 O O . VAL A 1 282 ? -0.737 -16.174 -15.700 1.00 89.19 282 VAL A O 1
ATOM 2186 N N . LYS A 1 283 ? -1.745 -16.587 -13.742 1.00 86.12 283 LYS A N 1
ATOM 2187 C CA . LYS A 1 283 ? -3.093 -16.682 -14.312 1.00 86.12 283 LYS A CA 1
ATOM 2188 C C . LYS A 1 283 ? -3.658 -15.271 -14.509 1.00 86.12 283 LYS A C 1
ATOM 2190 O O . LYS A 1 283 ? -4.236 -14.718 -13.571 1.00 86.12 283 LYS A O 1
ATOM 2195 N N . ALA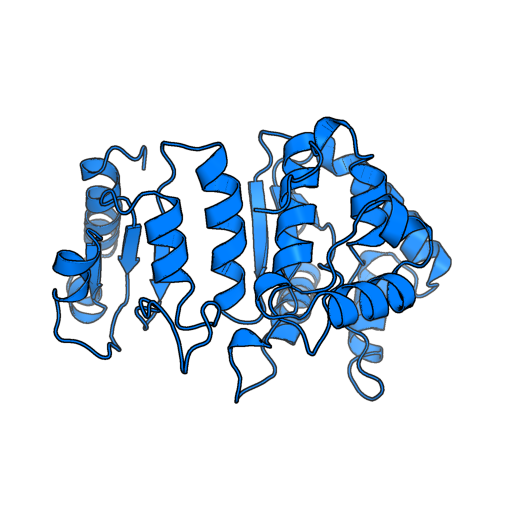 A 1 284 ? -3.415 -14.708 -15.689 1.00 73.50 284 ALA A N 1
ATOM 2196 C CA . ALA A 1 284 ? -3.874 -13.385 -16.107 1.00 73.50 284 ALA A CA 1
ATOM 2197 C C . ALA A 1 284 ? -5.279 -13.419 -16.732 1.00 73.50 284 ALA A C 1
ATOM 2199 O O . ALA A 1 284 ? -5.703 -14.505 -17.195 1.00 73.50 284 ALA A O 1
#

pLDDT: mean 90.16, std 12.05, range [30.06, 98.06]